Protein AF-A0A8D0TRG0-F1 (afdb_monomer_lite)

Radius of gyration: 28.22 Å; chains: 1; bounding box: 58×78×78 Å

pLDDT: mean 73.39, std 22.53, range [27.06, 98.56]

InterPro domains:
  IPR000159 Ras-associating domain [PS50200] (19-105)
  IPR000159 Ras-associating domain [SM00314] (19-105)
  IPR011993 PH-like domain superfamily [G3DSA:2.30.29.30] (108-185)
  IPR015042 BPS (Between PH and SH2) domain [PF08947] (213-254)
  IPR029071 Ubiquitin-like domain superfamily [SSF54236] (18-111)
  IPR039664 GRB/APBB1IP [PTHR11243] (9-185)

Organism: Sus scrofa (NCBI:txid9823)

Secondary structure (DSSP, 8-state):
-------------------EEEEEEE-TTS-EEEEEEETT-BHHHHHHHHHHHHT----S-EEEEEEEGGGTEEEEPPTTSBHHHHHHT--TTS--EEEEEE-SSTTHHHH-HHHHS-GGGEE-SS--SSPPPHHHHHHHHH-SS---EEEEEEEEEPTT---EEEEEEEEETTEEEE-SSS--THHHHHHHHHHGGGSS--S-------------GGG--EEE-SSSS-EEE--HHHHHHHHHHHHHHT------THHHHH--

Sequence (264 aa):
MSLSARRVTLPAITPIVLQKRVIKVYSEDETSRALEVPSDITARDVCQLLILKNHYIDDHSWTLFEHLPHIGLERTIEDHELVIEVLSNWGMEEENKLYFRKNYAKYEFFKNPMYFFPEHMVSFATETNGEISPTQILQMFLSSSTYPEIHGFLHAKEQGKKSWKKIYFLLRRSGLYFSTKGTSKYGMQLYQNYMHPYQGRSGCSSQSISPMRSISENSLVAMDFSGQKSRVIENPTEALSVAVEEGLAWRVKISFMFFKIFMM

Structure (mmCIF, N/CA/C/O backbone):
data_AF-A0A8D0TRG0-F1
#
_entry.id   AF-A0A8D0TRG0-F1
#
loop_
_atom_site.group_PDB
_atom_site.id
_atom_site.type_symbol
_atom_site.label_atom_id
_atom_site.label_alt_id
_atom_site.label_comp_id
_atom_site.label_asym_id
_atom_site.label_entity_id
_atom_site.label_seq_id
_atom_site.pdbx_PDB_ins_code
_atom_site.Cartn_x
_atom_site.Cartn_y
_atom_site.Cartn_z
_atom_site.occupancy
_atom_site.B_iso_or_equiv
_atom_site.auth_seq_id
_atom_site.auth_comp_id
_atom_site.auth_asym_id
_atom_site.auth_atom_id
_atom_site.pdbx_PDB_model_num
ATOM 1 N N . MET A 1 1 ? 25.532 -66.732 -11.754 1.00 39.56 1 MET A N 1
ATOM 2 C CA . MET A 1 1 ? 24.485 -65.756 -11.380 1.00 39.56 1 MET A CA 1
ATOM 3 C C . MET A 1 1 ? 24.758 -64.478 -12.161 1.00 39.56 1 MET A C 1
ATOM 5 O O . MET A 1 1 ? 25.819 -63.901 -11.979 1.00 39.56 1 MET A O 1
ATOM 9 N N . SER A 1 2 ? 23.894 -64.121 -13.114 1.00 40.22 2 SER A N 1
ATOM 10 C CA . SER A 1 2 ? 24.073 -62.945 -13.979 1.00 40.22 2 SER A CA 1
ATOM 11 C C . SER A 1 2 ? 23.468 -61.717 -13.299 1.00 40.22 2 SER A C 1
ATOM 13 O O . SER A 1 2 ? 22.267 -61.692 -13.035 1.00 40.22 2 SER A O 1
ATOM 15 N N . LEU A 1 3 ? 24.296 -60.722 -12.972 1.00 44.50 3 LEU A N 1
ATOM 16 C CA . LEU A 1 3 ? 23.842 -59.430 -12.460 1.00 44.50 3 LEU A CA 1
ATOM 17 C C . LEU A 1 3 ? 23.492 -58.540 -13.655 1.00 44.50 3 LEU A C 1
ATOM 19 O O . LEU A 1 3 ? 24.357 -57.913 -14.260 1.00 44.50 3 LEU A O 1
ATOM 23 N N . SER A 1 4 ? 22.210 -58.503 -14.015 1.00 50.69 4 SER A N 1
ATOM 24 C CA . SER A 1 4 ? 21.699 -57.529 -14.977 1.00 50.69 4 SER A CA 1
ATOM 25 C C . SER A 1 4 ? 21.595 -56.169 -14.283 1.00 50.69 4 SER A C 1
ATOM 27 O O . SER A 1 4 ? 20.696 -55.935 -13.474 1.00 50.69 4 SER A O 1
ATOM 29 N N . ALA A 1 5 ? 22.544 -55.274 -14.560 1.00 55.06 5 ALA A N 1
ATOM 30 C CA . ALA A 1 5 ? 22.480 -53.893 -14.105 1.00 55.06 5 ALA A CA 1
ATOM 31 C C . ALA A 1 5 ? 21.363 -53.164 -14.869 1.00 55.06 5 ALA A C 1
ATOM 33 O O . ALA A 1 5 ? 21.537 -52.740 -16.013 1.00 55.06 5 ALA A O 1
ATOM 34 N N . ARG A 1 6 ? 20.188 -53.022 -14.246 1.00 54.41 6 ARG A N 1
ATOM 35 C CA . ARG A 1 6 ? 19.136 -52.133 -14.750 1.00 54.41 6 ARG A CA 1
ATOM 36 C C . ARG A 1 6 ? 19.601 -50.689 -14.587 1.00 54.41 6 ARG A C 1
ATOM 38 O O . ARG A 1 6 ? 19.724 -50.189 -13.473 1.00 54.41 6 ARG A O 1
ATOM 45 N N . ARG A 1 7 ? 19.847 -50.016 -15.711 1.00 56.34 7 ARG A N 1
ATOM 46 C CA . ARG A 1 7 ? 20.093 -48.573 -15.764 1.00 56.34 7 ARG A CA 1
ATOM 47 C C . ARG A 1 7 ? 18.808 -47.858 -15.340 1.00 56.34 7 ARG A C 1
ATOM 49 O O . ARG A 1 7 ? 17.849 -47.809 -16.103 1.00 56.34 7 ARG A O 1
ATOM 56 N N . VAL A 1 8 ? 18.776 -47.349 -14.112 1.00 55.09 8 VAL A N 1
ATOM 57 C CA . VAL A 1 8 ? 17.699 -46.475 -13.636 1.00 55.09 8 VAL A CA 1
ATOM 58 C C . VAL A 1 8 ? 17.895 -45.120 -14.311 1.00 55.09 8 VAL A C 1
ATOM 60 O O . VAL A 1 8 ? 18.826 -44.385 -13.989 1.00 55.09 8 VAL A O 1
ATOM 63 N N . THR A 1 9 ? 17.063 -44.801 -15.298 1.00 59.56 9 THR A N 1
ATOM 64 C CA . THR A 1 9 ? 16.951 -43.439 -15.825 1.00 59.56 9 THR A CA 1
ATOM 65 C C . THR A 1 9 ? 16.198 -42.600 -14.802 1.00 59.56 9 THR A C 1
ATOM 67 O O . THR A 1 9 ? 15.006 -42.817 -14.588 1.00 59.56 9 THR A O 1
ATOM 70 N N . LEU A 1 10 ? 16.893 -41.662 -14.154 1.00 53.62 10 LEU A N 1
ATOM 71 C CA . LEU A 1 10 ? 16.235 -40.592 -13.407 1.00 53.62 10 LEU A CA 1
ATOM 72 C C . LEU A 1 10 ? 15.313 -39.826 -14.375 1.00 53.62 10 LEU A C 1
ATOM 74 O O . LEU A 1 10 ? 15.721 -39.598 -15.520 1.00 53.62 10 LEU A O 1
ATOM 78 N N . PRO A 1 11 ? 14.083 -39.455 -13.972 1.00 52.88 11 PRO A N 1
ATOM 79 C CA . PRO A 1 11 ? 13.221 -38.636 -14.813 1.00 52.88 11 PRO A CA 1
ATOM 80 C C . PRO A 1 11 ? 13.952 -37.336 -15.156 1.00 52.88 11 PRO A C 1
ATOM 82 O O . PRO A 1 11 ? 14.619 -36.748 -14.302 1.00 52.88 11 PRO A O 1
ATOM 85 N N . ALA A 1 12 ? 13.860 -36.916 -16.418 1.00 54.81 12 ALA A N 1
ATOM 86 C CA . ALA A 1 12 ? 14.428 -35.655 -16.863 1.00 54.81 12 ALA A CA 1
ATOM 87 C C . ALA A 1 12 ? 13.864 -34.532 -15.985 1.00 54.81 12 ALA A C 1
ATOM 89 O O . ALA A 1 12 ? 12.660 -34.277 -15.996 1.00 54.81 12 ALA A O 1
ATOM 90 N N . ILE A 1 13 ? 14.732 -33.882 -15.210 1.00 55.03 13 ILE A N 1
ATOM 91 C CA . ILE A 1 13 ? 14.406 -32.628 -14.541 1.00 55.03 13 ILE A CA 1
ATOM 92 C C . ILE A 1 13 ? 14.229 -31.623 -15.676 1.00 55.03 13 ILE A C 1
ATOM 94 O O . ILE A 1 13 ? 15.205 -31.098 -16.209 1.00 55.03 13 ILE A O 1
ATOM 98 N N . THR A 1 14 ? 12.991 -31.411 -16.119 1.00 51.09 14 THR A N 1
ATOM 99 C CA . THR A 1 14 ? 12.676 -30.266 -16.968 1.00 51.09 14 THR A CA 1
ATOM 100 C C . THR A 1 14 ? 13.088 -29.030 -16.177 1.00 51.09 14 THR A C 1
ATOM 102 O O . THR A 1 14 ? 12.608 -28.884 -15.046 1.00 51.09 14 THR A O 1
ATOM 105 N N . PRO A 1 15 ? 13.981 -28.165 -16.691 1.00 54.06 15 PRO A N 1
ATOM 106 C CA . PRO A 1 15 ? 14.259 -26.913 -16.012 1.00 54.06 15 PRO A CA 1
ATOM 107 C C . PRO A 1 15 ? 12.916 -26.212 -15.825 1.00 54.06 15 PRO A C 1
ATOM 109 O O . PRO A 1 15 ? 12.123 -26.137 -16.765 1.00 54.06 15 PRO A O 1
ATOM 112 N N . ILE A 1 16 ? 12.631 -25.769 -14.602 1.00 58.78 16 ILE A N 1
ATOM 113 C CA . ILE A 1 16 ? 11.482 -24.910 -14.333 1.00 58.78 16 ILE A CA 1
ATOM 114 C C . ILE A 1 16 ? 11.756 -23.635 -15.131 1.00 58.78 16 ILE A C 1
ATOM 116 O O . ILE A 1 16 ? 12.514 -22.771 -14.699 1.00 58.78 16 ILE A O 1
ATOM 120 N N . VAL A 1 17 ? 11.243 -23.562 -16.359 1.00 58.12 17 VAL A N 1
ATOM 121 C CA . VAL A 1 17 ? 11.326 -22.350 -17.164 1.00 58.12 17 VAL A CA 1
ATOM 122 C C . VAL A 1 17 ? 10.419 -21.355 -16.463 1.00 58.12 17 VAL A C 1
ATOM 124 O O . VAL A 1 17 ? 9.198 -21.486 -16.526 1.00 58.12 17 VAL A O 1
ATOM 127 N N . LEU A 1 18 ? 11.017 -20.398 -15.752 1.00 67.19 18 LEU A N 1
ATOM 128 C CA . LEU A 1 18 ? 10.280 -19.284 -15.170 1.00 67.19 18 LEU A CA 1
ATOM 129 C C . LEU A 1 18 ? 9.513 -18.598 -16.299 1.00 67.19 18 LEU A C 1
ATOM 131 O O . LEU A 1 18 ? 10.105 -18.058 -17.240 1.00 67.19 18 LEU A O 1
ATOM 135 N N . GLN A 1 19 ? 8.186 -18.684 -16.237 1.00 82.50 19 GLN A N 1
ATOM 136 C CA . GLN A 1 19 ? 7.320 -18.093 -17.240 1.00 82.50 19 GLN A CA 1
ATOM 137 C C . GLN A 1 19 ? 7.490 -16.578 -17.171 1.00 82.50 19 GLN A C 1
ATOM 139 O O . GLN A 1 19 ? 7.210 -15.954 -16.147 1.00 82.50 19 GLN A O 1
ATOM 144 N N . LYS A 1 20 ? 7.951 -15.982 -18.267 1.00 90.31 20 LYS A N 1
ATOM 145 C CA . LYS A 1 20 ? 8.102 -14.535 -18.356 1.00 90.31 20 LYS A CA 1
ATOM 146 C C . LYS A 1 20 ? 6.789 -13.875 -18.752 1.00 90.31 20 LYS A C 1
ATOM 148 O O . LYS A 1 20 ? 6.013 -14.427 -19.533 1.00 90.31 20 LYS A O 1
ATOM 153 N N . ARG A 1 21 ? 6.548 -12.683 -18.218 1.00 93.06 21 ARG A N 1
ATOM 154 C CA . ARG A 1 21 ? 5.383 -11.843 -18.499 1.00 93.06 21 ARG A CA 1
ATOM 155 C C . ARG A 1 21 ? 5.838 -10.431 -18.825 1.00 93.06 21 ARG A C 1
ATOM 157 O O . ARG A 1 21 ? 6.871 -9.983 -18.342 1.00 93.06 21 ARG A O 1
ATOM 164 N N . VAL A 1 22 ? 5.057 -9.732 -19.642 1.00 95.88 22 VAL A N 1
ATOM 165 C CA . VAL A 1 22 ? 5.283 -8.313 -19.920 1.00 95.88 22 VAL A CA 1
ATOM 166 C C . VAL A 1 22 ? 4.350 -7.502 -19.035 1.00 95.88 22 VAL A C 1
ATOM 168 O O . VAL A 1 22 ? 3.135 -7.671 -19.104 1.00 95.88 22 VAL A O 1
ATOM 171 N N . ILE A 1 23 ? 4.919 -6.629 -18.209 1.00 96.94 23 ILE A N 1
ATOM 172 C CA . ILE A 1 23 ? 4.180 -5.665 -17.391 1.00 96.94 23 ILE A CA 1
ATOM 173 C C . ILE A 1 23 ? 4.398 -4.254 -17.932 1.00 96.94 23 ILE A C 1
ATOM 175 O O . ILE A 1 23 ? 5.444 -3.957 -18.513 1.00 96.94 23 ILE A O 1
ATOM 179 N N . LYS A 1 24 ? 3.417 -3.374 -17.734 1.00 97.75 24 LYS A N 1
ATOM 180 C CA . LYS A 1 24 ? 3.498 -1.961 -18.107 1.00 97.75 24 LYS A CA 1
ATOM 181 C C . LYS A 1 24 ? 3.488 -1.112 -16.843 1.00 97.75 24 LYS A C 1
ATOM 183 O O . LYS A 1 24 ? 2.538 -1.188 -16.071 1.00 97.75 24 LYS A O 1
ATOM 188 N N . VAL A 1 25 ? 4.539 -0.320 -16.649 1.00 98.50 25 VAL A N 1
ATOM 189 C CA . VAL A 1 25 ? 4.701 0.548 -15.477 1.00 98.50 25 VAL A CA 1
ATOM 190 C C . VAL A 1 25 ? 4.701 2.002 -15.928 1.00 98.50 25 VAL A C 1
ATOM 192 O O . VAL A 1 25 ? 5.423 2.360 -16.860 1.00 98.50 25 VAL A O 1
ATOM 195 N N . TYR A 1 26 ? 3.864 2.808 -15.290 1.00 98.31 26 TYR A N 1
ATOM 196 C CA . TYR A 1 26 ? 3.645 4.218 -15.572 1.00 98.31 26 TYR A CA 1
ATOM 197 C C . TYR A 1 26 ? 4.476 5.100 -14.637 1.00 98.31 26 TYR A C 1
ATOM 199 O O . TYR A 1 26 ? 4.712 4.756 -13.479 1.00 98.31 26 TYR A O 1
ATOM 207 N N . SER A 1 27 ? 4.909 6.242 -15.151 1.00 96.06 27 SER A N 1
ATOM 208 C CA . SER A 1 27 ? 5.545 7.325 -14.400 1.00 96.06 27 SER A CA 1
ATOM 209 C C . SER A 1 27 ? 4.508 8.401 -14.048 1.00 96.06 27 SER A C 1
ATOM 211 O O . SER A 1 27 ? 3.373 8.360 -14.522 1.00 96.06 27 SER A O 1
ATOM 213 N N . GLU A 1 28 ? 4.886 9.387 -13.232 1.00 91.88 28 GLU A N 1
ATOM 214 C CA . GLU A 1 28 ? 3.997 10.500 -12.840 1.00 91.88 28 GLU A CA 1
ATOM 215 C C . GLU A 1 28 ? 3.574 11.404 -14.011 1.00 91.88 28 GLU A C 1
ATOM 217 O O . GLU A 1 28 ? 2.542 12.063 -13.942 1.00 91.88 28 GLU A O 1
ATOM 222 N N . ASP A 1 29 ? 4.346 11.424 -15.096 1.00 94.06 29 ASP A N 1
ATOM 223 C CA . ASP A 1 29 ? 4.063 12.179 -16.322 1.00 94.06 29 ASP A CA 1
ATOM 224 C C . ASP A 1 29 ? 3.187 11.403 -17.328 1.00 94.06 29 ASP A C 1
ATOM 226 O O . ASP A 1 29 ? 3.118 11.764 -18.503 1.00 94.06 29 ASP A O 1
ATOM 230 N N . GLU A 1 30 ? 2.545 10.315 -16.887 1.00 94.69 30 GLU A N 1
ATOM 231 C CA . GLU A 1 30 ? 1.748 9.378 -17.696 1.00 94.69 30 GLU A CA 1
ATOM 232 C C . GLU A 1 30 ? 2.525 8.650 -18.807 1.00 94.69 30 GLU A C 1
ATOM 234 O O . GLU A 1 30 ? 1.950 7.854 -19.563 1.00 94.69 30 GLU A O 1
ATOM 239 N N . THR A 1 31 ? 3.846 8.832 -18.891 1.00 96.62 31 THR A N 1
ATOM 240 C CA . THR A 1 31 ? 4.681 7.974 -19.730 1.00 96.62 31 THR A CA 1
ATOM 241 C C . THR A 1 31 ? 4.743 6.571 -19.137 1.00 96.62 31 THR A C 1
ATOM 243 O O . THR A 1 31 ? 4.462 6.348 -17.960 1.00 96.62 31 THR A O 1
ATOM 246 N N . SER A 1 32 ? 5.077 5.578 -19.960 1.00 97.06 32 SER A N 1
ATOM 247 C CA . SER A 1 32 ? 5.128 4.193 -19.495 1.00 97.06 32 SER A CA 1
ATOM 248 C C . SER A 1 32 ? 6.262 3.407 -20.128 1.00 97.06 32 SER A C 1
ATOM 250 O O . SER A 1 32 ? 6.709 3.696 -21.240 1.00 97.06 32 SER A O 1
ATOM 252 N N . ARG A 1 33 ? 6.713 2.378 -19.412 1.00 96.12 33 ARG A N 1
ATOM 253 C CA . ARG A 1 33 ? 7.710 1.414 -19.875 1.00 96.12 33 ARG A CA 1
ATOM 254 C C . ARG A 1 33 ? 7.147 0.003 -19.773 1.00 96.12 33 ARG A C 1
ATOM 256 O O . ARG A 1 33 ? 6.570 -0.372 -18.755 1.00 96.12 33 ARG A O 1
ATOM 263 N N . ALA A 1 34 ? 7.347 -0.780 -20.828 1.00 97.75 34 ALA A N 1
ATOM 264 C CA . ALA A 1 34 ? 7.100 -2.215 -20.806 1.00 97.75 34 ALA A CA 1
ATOM 265 C C . ALA A 1 34 ? 8.346 -2.944 -20.279 1.00 97.75 34 ALA A C 1
ATOM 267 O O . ALA A 1 34 ? 9.467 -2.663 -20.714 1.00 97.75 34 ALA A O 1
ATOM 268 N N . LEU A 1 35 ? 8.154 -3.871 -19.345 1.00 97.31 35 LEU A N 1
ATOM 269 C CA . LEU A 1 35 ? 9.208 -4.685 -18.747 1.00 97.31 35 LEU A CA 1
ATOM 270 C C . LEU A 1 35 ? 8.857 -6.162 -18.913 1.00 97.31 35 LEU A C 1
ATOM 272 O O . LEU A 1 35 ? 7.764 -6.579 -18.543 1.00 97.31 35 LEU A O 1
ATOM 276 N N . GLU A 1 36 ? 9.789 -6.950 -19.439 1.00 96.81 36 GLU A N 1
ATOM 277 C CA . GLU A 1 36 ? 9.706 -8.410 -19.412 1.00 96.81 36 GLU A CA 1
ATOM 278 C C . GLU A 1 36 ? 10.286 -8.904 -18.084 1.00 96.81 36 GLU A C 1
ATOM 280 O O . GLU A 1 36 ? 11.451 -8.646 -17.777 1.00 96.81 36 GLU A O 1
ATOM 285 N N . VAL A 1 37 ? 9.465 -9.582 -17.287 1.00 95.94 37 VAL A N 1
ATOM 286 C CA . VAL A 1 37 ? 9.780 -9.984 -15.913 1.00 95.94 37 VAL A CA 1
ATOM 287 C C . VAL A 1 37 ? 9.415 -11.453 -15.680 1.00 95.94 37 VAL A C 1
ATOM 289 O O . VAL A 1 37 ? 8.474 -11.948 -16.308 1.00 95.94 37 VAL A O 1
ATOM 292 N N . PRO A 1 38 ? 10.140 -12.188 -14.821 1.00 96.00 38 PRO A N 1
ATOM 293 C CA . PRO A 1 38 ? 9.752 -13.543 -14.442 1.00 96.00 38 PRO A CA 1
ATOM 294 C C . PRO A 1 38 ? 8.495 -13.541 -13.552 1.00 96.00 38 PRO A C 1
ATOM 296 O O . PRO A 1 38 ? 8.099 -12.511 -13.002 1.00 96.00 38 PRO A O 1
ATOM 299 N N . SER A 1 39 ? 7.843 -14.699 -13.428 1.00 93.56 39 SER A N 1
ATOM 300 C CA . SER A 1 39 ? 6.584 -14.850 -12.685 1.00 93.56 39 SER A CA 1
ATOM 301 C C . SER A 1 39 ? 6.699 -14.612 -11.176 1.00 93.56 39 SER A C 1
ATOM 303 O O . SER A 1 39 ? 5.708 -14.267 -10.543 1.00 93.56 39 SER A O 1
ATOM 305 N N . ASP A 1 40 ? 7.887 -14.805 -10.614 1.00 94.25 40 ASP A N 1
ATOM 306 C CA . ASP A 1 40 ? 8.228 -14.689 -9.194 1.00 94.25 40 ASP A CA 1
ATOM 307 C C . ASP A 1 40 ? 8.882 -13.341 -8.841 1.00 94.25 40 ASP A C 1
ATOM 309 O O . ASP A 1 40 ? 9.475 -13.201 -7.774 1.00 94.25 40 ASP A O 1
ATOM 313 N N . ILE A 1 41 ? 8.773 -12.337 -9.719 1.00 97.62 41 ILE A N 1
ATOM 314 C CA . ILE A 1 41 ? 9.365 -11.023 -9.467 1.00 97.62 41 ILE A CA 1
ATOM 315 C C . ILE A 1 41 ? 8.661 -10.295 -8.310 1.00 97.62 41 ILE A C 1
ATOM 317 O O . ILE A 1 41 ? 7.429 -10.164 -8.285 1.00 97.62 41 ILE A O 1
ATOM 321 N N . THR A 1 42 ? 9.451 -9.766 -7.376 1.00 98.56 42 THR A N 1
ATOM 322 C CA . THR A 1 42 ? 8.940 -8.937 -6.280 1.00 98.56 42 THR A CA 1
ATOM 323 C C . THR A 1 42 ? 8.813 -7.472 -6.697 1.00 98.56 42 THR A C 1
ATOM 325 O O . THR A 1 42 ? 9.448 -7.011 -7.653 1.00 98.56 42 THR A O 1
ATOM 328 N N . ALA A 1 43 ? 8.014 -6.697 -5.964 1.00 98.50 43 ALA A N 1
ATOM 329 C CA . ALA A 1 43 ? 7.939 -5.252 -6.170 1.00 98.50 43 ALA A CA 1
ATOM 330 C C . ALA A 1 43 ? 9.304 -4.568 -5.976 1.00 98.50 43 ALA A C 1
ATOM 332 O O . ALA A 1 43 ? 9.640 -3.652 -6.731 1.00 98.50 43 ALA A O 1
ATOM 333 N N . ARG A 1 44 ? 10.123 -5.052 -5.028 1.00 98.44 44 ARG A N 1
ATOM 334 C CA . ARG A 1 44 ? 11.496 -4.569 -4.822 1.00 98.44 44 ARG A CA 1
ATOM 335 C C . ARG A 1 44 ? 12.360 -4.755 -6.067 1.00 98.44 44 ARG A C 1
ATOM 337 O O . ARG A 1 44 ? 13.027 -3.804 -6.473 1.00 98.44 44 ARG A O 1
ATOM 344 N N . ASP A 1 45 ? 12.322 -5.934 -6.684 1.00 98.31 45 ASP A N 1
ATOM 345 C CA . ASP A 1 45 ? 13.116 -6.227 -7.885 1.00 98.31 45 ASP A CA 1
ATOM 346 C C . ASP A 1 45 ? 12.710 -5.318 -9.054 1.00 98.31 45 ASP A C 1
ATOM 348 O O . ASP A 1 45 ? 13.564 -4.791 -9.771 1.00 98.31 45 ASP A O 1
ATOM 352 N N . VAL A 1 46 ? 11.403 -5.077 -9.227 1.00 98.38 46 VAL A N 1
ATOM 353 C CA . VAL A 1 46 ? 10.891 -4.143 -10.244 1.00 98.38 46 VAL A CA 1
ATOM 354 C C . VAL A 1 46 ? 11.367 -2.716 -9.973 1.00 98.38 46 VAL A C 1
ATOM 356 O O . VAL A 1 46 ? 11.834 -2.052 -10.903 1.00 98.38 46 VAL A O 1
ATOM 359 N N . CYS A 1 47 ? 11.295 -2.243 -8.724 1.00 98.38 47 CYS A N 1
ATOM 360 C CA . CYS A 1 47 ? 11.812 -0.928 -8.347 1.00 98.38 47 CYS A CA 1
ATOM 361 C C . CYS A 1 47 ? 13.309 -0.808 -8.661 1.00 98.38 47 CYS A C 1
ATOM 363 O O . CYS A 1 47 ? 13.708 0.134 -9.341 1.00 98.38 47 CYS A O 1
ATOM 365 N N . GLN A 1 48 ? 14.132 -1.776 -8.247 1.00 98.31 48 GLN A N 1
ATOM 366 C CA . GLN A 1 48 ? 15.574 -1.780 -8.524 1.00 98.31 48 GLN A CA 1
ATOM 367 C C . GLN A 1 48 ? 15.871 -1.771 -10.028 1.00 98.31 48 GLN A C 1
ATOM 369 O O . GLN A 1 48 ? 16.708 -0.996 -10.496 1.00 98.31 48 GLN A O 1
ATOM 374 N N . LEU A 1 49 ? 15.140 -2.570 -10.809 1.00 97.69 49 LEU A N 1
ATOM 375 C CA . LEU A 1 49 ? 15.268 -2.594 -12.264 1.00 97.69 49 LEU A CA 1
ATOM 376 C C . LEU A 1 49 ? 14.961 -1.225 -12.888 1.00 97.69 49 LEU A C 1
ATOM 378 O O . LEU A 1 49 ? 15.669 -0.788 -13.798 1.00 97.69 49 LEU A O 1
ATOM 3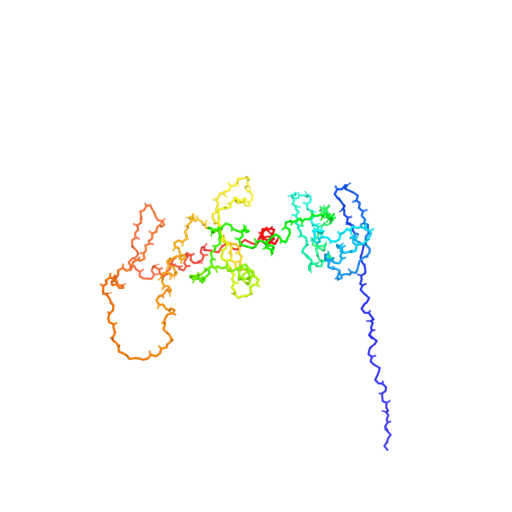82 N N . LEU A 1 50 ? 13.916 -0.544 -12.415 1.00 97.75 50 LEU A N 1
ATOM 383 C CA . LEU A 1 50 ? 13.530 0.781 -12.899 1.00 97.75 50 LEU A CA 1
ATOM 384 C C . LEU A 1 50 ? 14.509 1.871 -12.456 1.00 97.75 50 LEU A C 1
ATOM 386 O O . LEU A 1 50 ? 14.831 2.733 -13.273 1.00 97.75 50 LEU A O 1
ATOM 390 N N . ILE A 1 51 ? 15.028 1.821 -11.228 1.00 97.88 51 ILE A N 1
ATOM 391 C CA . ILE A 1 51 ? 16.086 2.727 -10.753 1.00 97.88 51 ILE A CA 1
ATOM 392 C C . ILE A 1 51 ? 17.308 2.616 -11.671 1.00 97.88 51 ILE A C 1
ATOM 394 O O . ILE A 1 51 ? 17.775 3.626 -12.199 1.00 97.88 51 ILE A O 1
ATOM 398 N N . LEU A 1 52 ? 17.765 1.387 -11.943 1.00 97.31 52 LEU A N 1
ATOM 399 C CA . LEU A 1 52 ? 18.906 1.120 -12.822 1.00 97.31 52 LEU A CA 1
ATOM 400 C C . LEU A 1 52 ? 18.654 1.593 -14.261 1.00 97.31 52 LEU A C 1
ATOM 402 O O . LEU A 1 52 ? 19.494 2.280 -14.838 1.00 97.31 52 LEU A O 1
ATOM 406 N N . LYS A 1 53 ? 17.491 1.265 -14.843 1.00 96.00 53 LYS A N 1
ATOM 407 C CA . LYS A 1 53 ? 17.135 1.643 -16.225 1.00 96.00 53 LYS A CA 1
ATOM 408 C C . LYS A 1 53 ? 16.956 3.149 -16.426 1.00 96.00 53 LYS A C 1
ATOM 410 O O . LYS A 1 53 ? 17.139 3.617 -17.546 1.00 96.00 53 LYS A O 1
ATOM 415 N N . ASN A 1 54 ? 16.550 3.885 -15.392 1.00 95.06 54 ASN A N 1
ATOM 416 C CA . ASN A 1 54 ? 16.355 5.335 -15.460 1.00 95.06 54 ASN A CA 1
ATOM 417 C C . ASN A 1 54 ? 17.554 6.134 -14.923 1.00 95.06 54 ASN A C 1
ATOM 419 O O . ASN A 1 54 ? 17.499 7.361 -14.931 1.00 95.06 54 ASN A O 1
ATOM 423 N N . HIS A 1 55 ? 18.626 5.468 -14.477 1.00 96.62 55 HIS A N 1
ATOM 424 C CA . HIS A 1 55 ? 19.790 6.105 -13.850 1.00 96.62 55 HIS A CA 1
ATOM 425 C C . HIS A 1 55 ? 19.424 6.973 -12.633 1.00 96.62 55 HIS A C 1
ATOM 427 O O . HIS A 1 55 ? 19.997 8.041 -12.415 1.00 96.62 55 HIS A O 1
ATOM 433 N N . TYR A 1 56 ? 18.452 6.522 -11.839 1.00 96.75 56 TYR A N 1
ATOM 434 C CA . TYR A 1 56 ? 18.078 7.192 -10.599 1.00 96.75 56 TYR A CA 1
ATOM 435 C C . TYR A 1 56 ? 19.012 6.816 -9.449 1.00 96.75 56 TYR A C 1
ATOM 437 O O . TYR A 1 56 ? 19.636 5.757 -9.441 1.00 96.75 56 TYR A O 1
ATOM 445 N N . ILE A 1 57 ? 19.078 7.699 -8.454 1.00 96.94 57 ILE A N 1
ATOM 446 C CA . ILE A 1 57 ? 19.717 7.409 -7.170 1.00 96.94 57 ILE A CA 1
ATOM 447 C C . ILE A 1 57 ? 18.751 6.551 -6.352 1.00 96.94 57 ILE A C 1
ATOM 449 O O . ILE A 1 57 ? 17.575 6.906 -6.211 1.00 96.94 57 ILE A O 1
ATOM 453 N N . ASP A 1 58 ? 19.251 5.437 -5.819 1.00 95.75 58 ASP A N 1
ATOM 454 C CA . ASP A 1 58 ? 18.512 4.609 -4.870 1.00 95.75 58 ASP A CA 1
ATOM 455 C C . ASP A 1 58 ? 18.528 5.275 -3.488 1.00 95.75 58 ASP A C 1
ATOM 457 O O . ASP A 1 58 ? 19.527 5.242 -2.772 1.00 95.75 58 ASP A O 1
ATOM 461 N N . ASP A 1 59 ? 17.422 5.934 -3.147 1.00 94.75 59 ASP A N 1
ATOM 462 C CA . ASP A 1 59 ? 17.175 6.559 -1.844 1.00 94.75 59 ASP A CA 1
ATOM 463 C C . ASP A 1 59 ? 16.125 5.792 -1.016 1.00 94.75 59 ASP A C 1
ATOM 465 O O . ASP A 1 59 ? 15.597 6.320 -0.035 1.00 94.75 59 ASP A O 1
ATOM 469 N N . HIS A 1 60 ? 15.791 4.563 -1.434 1.00 93.62 60 HIS A N 1
ATOM 470 C CA . HIS A 1 60 ? 14.774 3.691 -0.835 1.00 93.62 60 HIS A CA 1
ATOM 471 C C . HIS A 1 60 ? 13.345 4.268 -0.769 1.00 93.62 60 HIS A C 1
ATOM 473 O O . HIS A 1 60 ? 12.469 3.656 -0.157 1.00 93.62 60 HIS A O 1
ATOM 479 N N . SER A 1 61 ? 13.076 5.417 -1.402 1.00 95.94 61 SER A N 1
ATOM 480 C CA . SER A 1 61 ? 11.724 5.990 -1.503 1.00 95.94 61 SER A CA 1
ATOM 481 C C . SER A 1 61 ? 10.974 5.518 -2.752 1.00 95.94 61 SER A C 1
ATOM 483 O O . SER A 1 61 ? 9.747 5.601 -2.818 1.00 95.94 61 SER A O 1
ATOM 485 N N . TRP A 1 62 ? 11.687 4.999 -3.750 1.00 98.06 62 TRP A N 1
ATOM 486 C CA . TRP A 1 62 ? 11.109 4.490 -4.990 1.00 98.06 62 TRP A CA 1
ATOM 487 C C . TRP A 1 62 ? 10.172 3.308 -4.744 1.00 98.06 62 TRP A C 1
ATOM 489 O O . TRP A 1 62 ? 10.565 2.275 -4.204 1.00 98.06 62 TRP A O 1
ATOM 499 N N . THR A 1 63 ? 8.919 3.470 -5.155 1.00 98.19 63 THR A N 1
ATOM 500 C CA . THR A 1 63 ? 7.824 2.582 -4.775 1.00 98.19 63 THR A CA 1
ATOM 501 C C . THR A 1 63 ? 6.933 2.278 -5.972 1.00 98.19 63 THR A C 1
ATOM 503 O O . THR A 1 63 ? 6.664 3.150 -6.804 1.00 98.19 63 THR A O 1
ATOM 506 N N . LEU A 1 64 ? 6.465 1.031 -6.038 1.00 98.50 64 LEU A N 1
ATOM 507 C CA . LEU A 1 64 ? 5.445 0.596 -6.979 1.00 98.50 64 LEU A CA 1
ATOM 508 C C . LEU A 1 64 ? 4.058 0.765 -6.342 1.00 98.50 64 LEU A C 1
ATOM 510 O O . LEU A 1 64 ? 3.844 0.380 -5.193 1.00 98.50 64 LEU A O 1
ATOM 514 N N . PHE A 1 65 ? 3.122 1.337 -7.087 1.00 98.25 65 PHE A N 1
ATOM 515 C CA . PHE A 1 65 ? 1.750 1.578 -6.658 1.00 98.25 65 PHE A CA 1
ATOM 516 C C . PHE A 1 65 ? 0.774 0.807 -7.538 1.00 98.25 65 PHE A C 1
ATOM 518 O O . PHE A 1 65 ? 0.907 0.804 -8.761 1.00 98.25 65 PHE A O 1
ATOM 525 N N . GLU A 1 66 ? -0.232 0.209 -6.911 1.00 97.44 66 GLU A N 1
ATOM 526 C CA . GLU A 1 66 ? -1.440 -0.267 -7.576 1.00 97.44 66 GLU A CA 1
ATOM 527 C C . GLU A 1 66 ? -2.455 0.877 -7.589 1.00 97.44 66 GLU A C 1
ATOM 529 O O . GLU A 1 66 ? -2.866 1.352 -6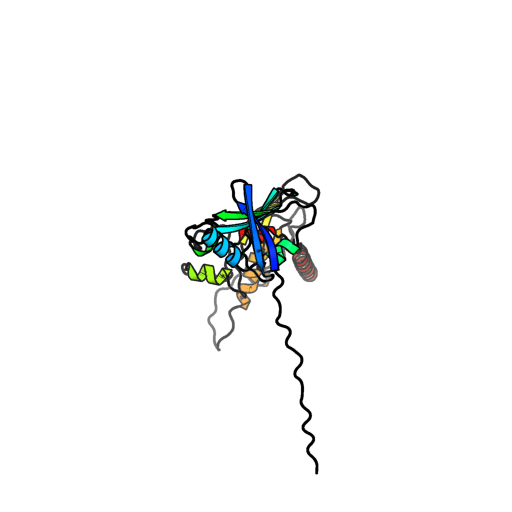.529 1.00 97.44 66 GLU A O 1
ATOM 534 N N . HIS A 1 67 ? -2.844 1.324 -8.780 1.00 96.12 67 HIS A N 1
ATOM 535 C CA . HIS A 1 67 ? -3.817 2.390 -8.979 1.00 96.12 67 HIS A CA 1
ATOM 536 C C . HIS A 1 67 ? -5.113 1.823 -9.570 1.00 96.12 67 HIS A C 1
ATOM 538 O O . HIS A 1 67 ? -5.086 1.176 -10.619 1.00 96.12 67 HIS A O 1
ATOM 544 N N . LEU A 1 68 ? -6.230 2.086 -8.886 1.00 94.06 68 LEU A N 1
ATOM 545 C CA . LEU A 1 68 ? -7.566 1.548 -9.147 1.00 94.06 68 LEU A CA 1
ATOM 546 C C . LEU A 1 68 ? -8.512 2.704 -9.534 1.00 94.06 68 LEU A C 1
ATOM 548 O O . LEU A 1 68 ? -9.216 3.251 -8.670 1.00 94.06 68 LEU A O 1
ATOM 552 N N . PRO A 1 69 ? -8.530 3.121 -10.814 1.00 91.69 69 PRO A N 1
ATOM 553 C CA . PRO A 1 69 ? -9.174 4.365 -11.235 1.00 91.69 69 PRO A CA 1
ATOM 554 C C . PRO A 1 69 ? -10.692 4.361 -11.015 1.00 91.69 69 PRO A C 1
ATOM 556 O O . PRO A 1 69 ? -11.243 5.370 -10.577 1.00 91.69 69 PRO A O 1
ATOM 559 N N . HIS A 1 70 ? -11.370 3.226 -11.223 1.00 89.88 70 HIS A N 1
ATOM 560 C CA . HIS A 1 70 ? -12.834 3.127 -11.085 1.00 89.88 70 HIS A CA 1
ATOM 561 C C . HIS A 1 70 ? -13.354 3.458 -9.686 1.00 89.88 70 HIS A C 1
ATOM 563 O O . HIS A 1 70 ? -14.455 3.987 -9.540 1.00 89.88 70 HIS A O 1
ATOM 569 N N . ILE A 1 71 ? -12.570 3.151 -8.652 1.00 88.44 71 ILE A N 1
ATOM 570 C CA . ILE A 1 71 ? -12.921 3.443 -7.256 1.00 88.44 71 ILE A CA 1
ATOM 571 C C . ILE A 1 71 ? -12.167 4.657 -6.700 1.00 88.44 71 ILE A C 1
ATOM 573 O O . ILE A 1 71 ? -12.408 5.042 -5.557 1.00 88.44 71 ILE A O 1
ATOM 577 N N . GLY A 1 72 ? -11.283 5.268 -7.499 1.00 89.88 72 GLY A N 1
ATOM 578 C CA . GLY A 1 72 ? -10.477 6.424 -7.110 1.00 89.88 72 GLY A CA 1
ATOM 579 C C . GLY A 1 72 ? -9.520 6.134 -5.955 1.00 89.88 72 GLY A C 1
ATOM 580 O O . GLY A 1 72 ? -9.303 7.009 -5.118 1.00 89.88 72 GLY A O 1
ATOM 581 N N . LEU A 1 73 ? -8.999 4.906 -5.869 1.00 91.94 73 LEU A N 1
ATOM 582 C CA . LEU A 1 73 ? -8.063 4.490 -4.824 1.00 91.94 73 LEU A CA 1
ATOM 583 C C . LEU A 1 73 ? -6.734 4.050 -5.419 1.00 91.94 73 LEU A C 1
ATOM 585 O O . LEU A 1 73 ? -6.642 3.608 -6.559 1.00 91.94 73 LEU A O 1
ATOM 589 N N . GLU A 1 74 ? -5.709 4.110 -4.589 1.00 94.69 74 GLU A N 1
ATOM 590 C CA . GLU A 1 74 ? -4.405 3.540 -4.868 1.00 94.69 74 GLU A CA 1
ATOM 591 C C . GLU A 1 74 ? -3.780 3.042 -3.569 1.00 94.69 74 GLU A C 1
ATOM 593 O O . GLU A 1 74 ? -4.151 3.479 -2.474 1.00 94.69 74 GLU A O 1
ATOM 598 N N . ARG A 1 75 ? -2.830 2.119 -3.686 1.00 95.19 75 ARG A N 1
ATOM 599 C CA . ARG A 1 75 ? -2.034 1.656 -2.551 1.00 95.19 75 ARG A CA 1
ATOM 600 C C . ARG A 1 75 ? -0.597 1.376 -2.958 1.00 95.19 75 ARG A C 1
ATOM 602 O O . ARG A 1 75 ? -0.316 1.035 -4.108 1.00 95.19 75 ARG A O 1
ATOM 609 N N . THR A 1 76 ? 0.296 1.466 -1.983 1.00 97.25 76 THR A N 1
ATOM 610 C CA . THR A 1 76 ? 1.652 0.928 -2.089 1.00 97.25 76 THR A CA 1
ATOM 611 C C . THR A 1 76 ? 1.590 -0.591 -2.288 1.00 97.25 76 THR A C 1
ATOM 613 O O . THR A 1 76 ? 0.790 -1.282 -1.649 1.00 97.25 76 THR A O 1
ATOM 616 N N . ILE A 1 77 ? 2.430 -1.104 -3.186 1.00 97.88 77 ILE A N 1
ATOM 617 C CA . ILE A 1 77 ? 2.768 -2.525 -3.257 1.00 97.88 77 ILE A CA 1
ATOM 618 C C . ILE A 1 77 ? 4.017 -2.723 -2.399 1.00 97.88 77 ILE A C 1
ATOM 620 O O . ILE A 1 77 ? 5.045 -2.065 -2.606 1.00 97.88 77 ILE A O 1
ATOM 624 N N . GLU A 1 78 ? 3.915 -3.597 -1.402 1.00 96.62 78 GLU A N 1
ATOM 625 C CA . GLU A 1 78 ? 5.015 -3.833 -0.473 1.00 96.62 78 GLU A CA 1
ATOM 626 C C . GLU A 1 78 ? 6.164 -4.571 -1.154 1.00 96.62 78 GLU A C 1
ATOM 628 O O . GLU A 1 78 ? 5.956 -5.379 -2.055 1.00 96.62 78 GLU A O 1
ATOM 633 N N . ASP A 1 79 ? 7.393 -4.331 -0.691 1.00 98.06 79 ASP A N 1
ATOM 634 C CA . ASP A 1 79 ? 8.624 -4.820 -1.335 1.00 98.06 79 ASP A CA 1
ATOM 635 C C . ASP A 1 79 ? 8.630 -6.327 -1.617 1.00 98.06 79 ASP A C 1
ATOM 637 O O . ASP A 1 79 ? 9.226 -6.764 -2.596 1.00 98.06 79 ASP A O 1
ATOM 641 N N . HIS A 1 80 ? 7.994 -7.101 -0.737 1.00 97.06 80 HIS A N 1
ATOM 642 C CA . HIS A 1 80 ? 7.943 -8.559 -0.776 1.00 97.06 80 HIS A CA 1
ATOM 643 C C . HIS A 1 80 ? 6.769 -9.111 -1.597 1.00 97.06 80 HIS A C 1
ATOM 645 O O . HIS A 1 80 ? 6.722 -10.317 -1.831 1.00 97.06 80 HIS A O 1
ATOM 651 N N . GLU A 1 81 ? 5.802 -8.276 -1.989 1.00 97.94 81 GLU A N 1
ATOM 652 C CA . GLU A 1 81 ? 4.647 -8.725 -2.766 1.00 97.94 81 GLU A CA 1
ATOM 653 C C . GLU A 1 81 ? 5.090 -9.097 -4.187 1.00 97.94 81 GLU A C 1
ATOM 655 O O . GLU A 1 81 ? 5.864 -8.382 -4.835 1.00 97.94 81 GLU A O 1
ATOM 660 N N . LEU A 1 82 ? 4.584 -10.230 -4.678 1.00 97.69 82 LEU A N 1
ATOM 661 C CA . LEU A 1 82 ? 4.814 -10.680 -6.044 1.00 97.69 82 LEU A CA 1
ATOM 662 C C . LEU A 1 82 ? 3.949 -9.856 -6.995 1.00 97.69 82 LEU A C 1
ATOM 664 O O . LEU A 1 82 ? 2.719 -9.888 -6.931 1.00 97.69 82 LEU A O 1
ATOM 668 N N . VAL A 1 83 ? 4.585 -9.131 -7.917 1.00 97.75 83 VAL A N 1
ATOM 669 C CA . VAL A 1 83 ? 3.872 -8.202 -8.813 1.00 97.75 83 VAL A CA 1
ATOM 670 C C . VAL A 1 83 ? 2.866 -8.952 -9.683 1.00 97.75 83 VAL A C 1
ATOM 672 O O . VAL A 1 83 ? 1.763 -8.469 -9.918 1.00 97.75 83 VAL A O 1
ATOM 675 N N . ILE A 1 84 ? 3.211 -10.163 -10.122 1.00 95.75 84 ILE A N 1
ATOM 676 C CA . ILE A 1 84 ? 2.321 -10.983 -10.947 1.00 95.75 84 ILE A CA 1
ATOM 677 C C . ILE A 1 84 ? 1.088 -11.458 -10.169 1.00 95.75 84 ILE A C 1
ATOM 679 O O . ILE A 1 84 ? 0.011 -11.532 -10.758 1.00 95.75 84 ILE A O 1
ATOM 683 N N . GLU A 1 85 ? 1.205 -11.725 -8.865 1.00 95.12 85 GLU A N 1
ATOM 684 C CA . GLU A 1 85 ? 0.049 -12.067 -8.027 1.00 95.12 85 GLU A CA 1
ATOM 685 C C . GLU A 1 85 ? -0.871 -10.860 -7.833 1.00 95.12 85 GLU A C 1
ATOM 687 O O . GLU A 1 85 ? -2.085 -10.998 -7.975 1.00 95.12 85 GLU A O 1
ATOM 692 N N . VAL A 1 86 ? -0.311 -9.666 -7.606 1.00 95.12 86 VAL A N 1
ATOM 693 C CA . VAL A 1 86 ? -1.094 -8.419 -7.531 1.00 95.12 86 VAL A CA 1
ATOM 694 C C . VAL A 1 86 ? -1.893 -8.211 -8.817 1.00 95.12 86 VAL A C 1
ATOM 696 O O . VAL A 1 86 ? -3.112 -8.069 -8.767 1.00 95.12 86 VAL A O 1
ATOM 699 N N . LEU A 1 87 ? -1.224 -8.292 -9.971 1.00 94.69 87 LEU A N 1
ATOM 700 C CA . LEU A 1 87 ? -1.858 -8.136 -11.283 1.00 94.69 87 LEU A CA 1
ATOM 701 C C . LEU A 1 87 ? -2.906 -9.217 -11.585 1.00 94.69 87 LEU A C 1
ATOM 703 O O . LEU A 1 87 ? -3.845 -8.960 -12.331 1.00 94.69 87 LEU A O 1
ATOM 707 N N . SER A 1 88 ? -2.767 -10.424 -11.027 1.00 92.75 88 SER A N 1
ATOM 708 C CA . SER A 1 88 ? -3.730 -11.511 -11.250 1.00 92.75 88 SER A CA 1
ATOM 709 C C . SER A 1 88 ? -5.107 -11.253 -10.631 1.00 92.75 88 SER A C 1
ATOM 711 O O . SER A 1 88 ? -6.081 -11.877 -11.048 1.00 92.75 88 SER A O 1
ATOM 713 N N . ASN A 1 89 ? -5.196 -10.316 -9.681 1.00 91.38 89 ASN A N 1
ATOM 714 C CA . ASN A 1 89 ? -6.455 -9.915 -9.056 1.00 91.38 89 ASN A CA 1
ATOM 715 C C . ASN A 1 89 ? -7.241 -8.888 -9.884 1.00 91.38 89 ASN A C 1
ATOM 717 O O . ASN A 1 89 ? -8.382 -8.592 -9.537 1.00 91.38 89 ASN A O 1
ATOM 721 N N . TRP A 1 90 ? -6.649 -8.315 -10.936 1.00 93.00 90 TRP A N 1
ATOM 722 C CA . TRP A 1 90 ? -7.287 -7.261 -11.722 1.00 93.00 90 TRP A CA 1
ATOM 723 C C . TRP A 1 90 ? -8.383 -7.818 -12.627 1.00 93.00 90 TRP A C 1
ATOM 725 O O . TRP A 1 90 ? -8.171 -8.777 -13.374 1.00 93.00 90 TRP A O 1
ATOM 735 N N . GLY A 1 91 ? -9.545 -7.164 -12.614 1.00 87.94 91 GLY A N 1
ATOM 736 C CA . GLY A 1 91 ? -10.570 -7.386 -13.626 1.00 87.94 91 GLY A CA 1
ATOM 737 C C . GLY A 1 91 ? -10.116 -6.861 -14.992 1.00 87.94 91 GLY A C 1
ATOM 738 O O . GLY A 1 91 ? -9.489 -5.807 -15.089 1.00 87.94 91 GLY A O 1
ATOM 739 N N . MET A 1 92 ? -10.461 -7.570 -16.070 1.00 80.19 92 MET A N 1
ATOM 740 C CA . MET A 1 92 ? -10.065 -7.194 -17.440 1.00 80.19 92 MET A CA 1
ATOM 741 C C . MET A 1 92 ? -10.542 -5.790 -17.856 1.00 80.19 92 MET A C 1
ATOM 743 O O . MET A 1 92 ? -9.902 -5.147 -18.682 1.00 80.19 92 MET A O 1
ATOM 747 N N . GLU A 1 93 ? -11.651 -5.317 -17.285 1.00 80.31 93 GLU A N 1
ATOM 748 C CA . GLU A 1 93 ? -12.286 -4.031 -17.612 1.00 80.31 93 GLU A CA 1
ATOM 749 C C . GLU A 1 93 ? -11.904 -2.904 -16.632 1.00 80.31 93 GLU A C 1
ATOM 751 O O . GLU A 1 93 ? -12.390 -1.779 -16.743 1.00 80.31 93 GLU A O 1
ATOM 756 N N . GLU A 1 94 ? -11.039 -3.175 -15.649 1.00 83.00 94 GLU A N 1
ATOM 757 C CA . GLU A 1 94 ? -10.800 -2.239 -14.546 1.00 83.00 94 GLU A CA 1
ATOM 758 C C . GLU A 1 94 ? -9.793 -1.119 -14.870 1.00 83.00 94 GLU A C 1
ATOM 760 O O . GLU A 1 94 ? -9.626 -0.196 -14.080 1.00 83.00 94 GLU A O 1
ATOM 765 N N . GLU A 1 95 ? -9.125 -1.170 -16.029 1.00 91.50 95 GLU A N 1
ATOM 766 C CA . GLU A 1 95 ? -8.117 -0.178 -16.463 1.00 91.50 95 GLU A CA 1
ATOM 767 C C . GLU A 1 95 ? -7.063 0.169 -15.385 1.00 91.50 95 GLU A C 1
ATOM 769 O O . GLU A 1 95 ? -6.471 1.252 -15.389 1.00 91.50 95 GLU A O 1
ATOM 774 N N . ASN A 1 96 ? -6.816 -0.760 -14.456 1.00 95.56 96 ASN A N 1
ATOM 775 C CA . ASN A 1 96 ? -5.873 -0.587 -13.361 1.00 95.56 96 ASN A CA 1
ATOM 776 C C . ASN A 1 96 ? -4.457 -0.333 -13.907 1.00 95.56 96 ASN A C 1
ATOM 778 O O . ASN A 1 96 ? -4.071 -0.818 -14.978 1.00 95.56 96 ASN A O 1
ATOM 782 N N . LYS A 1 97 ? -3.658 0.438 -13.163 1.00 97.31 97 LYS A N 1
ATOM 783 C CA . LYS A 1 97 ? -2.299 0.828 -13.568 1.00 97.31 97 LYS A CA 1
ATOM 784 C C . LYS A 1 97 ? -1.285 0.550 -12.466 1.00 97.31 97 LYS A C 1
ATOM 786 O O . LYS A 1 97 ? -1.571 0.712 -11.283 1.00 97.31 97 LYS A O 1
ATOM 791 N N . LEU A 1 98 ? -0.074 0.170 -12.875 1.00 98.31 98 LEU A N 1
ATOM 792 C CA . LEU A 1 98 ? 1.096 0.156 -12.002 1.00 98.31 98 LEU A CA 1
ATOM 793 C C . LEU A 1 98 ? 1.836 1.479 -12.158 1.00 98.31 98 LEU A C 1
ATOM 795 O O . LEU A 1 98 ? 2.263 1.786 -13.269 1.00 98.31 98 LEU A O 1
ATOM 799 N N . TYR A 1 99 ? 2.032 2.223 -11.073 1.00 98.50 99 TYR A N 1
ATOM 800 C CA . TYR A 1 99 ? 2.828 3.455 -11.078 1.00 98.50 99 TYR A CA 1
ATOM 801 C C . TYR A 1 99 ? 4.153 3.273 -10.347 1.00 98.50 99 TYR A C 1
ATOM 803 O O . TYR A 1 99 ? 4.214 2.601 -9.322 1.00 98.50 99 TYR A O 1
ATOM 811 N N . PHE A 1 100 ? 5.204 3.912 -10.849 1.00 98.50 100 PHE A N 1
ATOM 812 C CA . PHE A 1 100 ? 6.517 3.982 -10.224 1.00 98.50 100 PHE A CA 1
ATOM 813 C C . PHE A 1 100 ? 6.850 5.433 -9.885 1.00 98.50 100 PHE A C 1
ATOM 815 O O . PHE A 1 100 ? 7.017 6.265 -10.775 1.00 98.50 100 PHE A O 1
ATOM 822 N N . ARG A 1 101 ? 6.929 5.736 -8.587 1.00 97.94 101 ARG A N 1
ATOM 823 C CA . ARG A 1 101 ? 7.200 7.088 -8.075 1.00 97.94 101 ARG A CA 1
ATOM 824 C C . ARG A 1 101 ? 7.760 7.041 -6.657 1.00 97.94 101 ARG A C 1
ATOM 826 O O . ARG A 1 101 ? 7.834 5.975 -6.044 1.00 97.94 101 ARG A O 1
ATOM 833 N N . LYS A 1 102 ? 8.162 8.194 -6.127 1.00 97.31 102 LYS A N 1
ATOM 834 C CA . LYS A 1 102 ? 8.697 8.287 -4.766 1.00 97.31 102 LYS A CA 1
ATOM 835 C C . LYS A 1 102 ? 7.583 8.290 -3.718 1.00 97.31 102 LYS A C 1
ATOM 837 O O . LYS A 1 102 ? 6.578 8.975 -3.865 1.00 97.31 102 LYS A O 1
ATOM 842 N N . ASN A 1 103 ? 7.799 7.555 -2.632 1.00 96.62 103 ASN A N 1
ATOM 843 C CA . ASN A 1 103 ? 6.992 7.560 -1.420 1.00 96.62 103 ASN A CA 1
ATOM 844 C C . ASN A 1 103 ? 7.910 7.681 -0.199 1.00 96.62 103 ASN A C 1
ATOM 846 O O . ASN A 1 103 ? 8.482 6.702 0.277 1.00 96.62 103 ASN A O 1
ATOM 850 N N . TYR A 1 104 ? 8.041 8.896 0.324 1.00 95.81 104 TYR A N 1
ATOM 851 C CA . TYR A 1 104 ? 8.878 9.156 1.495 1.00 95.81 104 TYR A CA 1
ATOM 852 C C . TYR A 1 104 ? 8.259 8.661 2.810 1.00 95.81 104 TYR A C 1
ATOM 854 O O . TYR A 1 104 ? 8.994 8.452 3.775 1.00 95.81 104 TYR A O 1
ATOM 862 N N . ALA A 1 105 ? 6.940 8.440 2.834 1.00 93.06 105 ALA A N 1
ATOM 863 C CA . ALA A 1 105 ? 6.193 8.040 4.023 1.00 93.06 105 ALA A CA 1
ATOM 864 C C . ALA A 1 105 ? 6.227 6.525 4.291 1.00 93.06 105 ALA A C 1
ATOM 866 O O . ALA A 1 105 ? 6.056 6.122 5.436 1.00 93.06 105 ALA A O 1
ATOM 867 N N . LYS A 1 106 ? 6.511 5.698 3.270 1.00 93.06 106 LYS A N 1
ATOM 868 C CA . LYS A 1 106 ? 6.478 4.219 3.331 1.00 93.06 106 LYS A CA 1
AT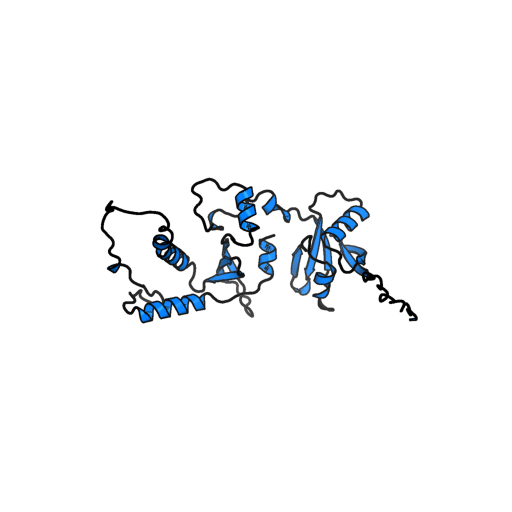OM 869 C C . LYS A 1 106 ? 7.249 3.605 4.505 1.00 93.06 106 LYS A C 1
ATOM 871 O O . LYS A 1 106 ? 6.904 2.542 4.997 1.00 93.06 106 LYS A O 1
ATOM 876 N N . TYR A 1 107 ? 8.337 4.243 4.931 1.00 92.88 107 TYR A N 1
ATOM 877 C CA . TYR A 1 107 ? 9.173 3.742 6.025 1.00 92.88 107 TYR A CA 1
ATOM 878 C C . TYR A 1 107 ? 9.232 4.696 7.220 1.00 92.88 107 TYR A C 1
ATOM 880 O O . TYR A 1 107 ? 10.139 4.597 8.047 1.00 92.88 107 TYR A O 1
ATOM 888 N N . GLU A 1 108 ? 8.289 5.633 7.321 1.00 92.12 108 GLU A N 1
ATOM 889 C CA . GLU A 1 108 ? 8.311 6.671 8.354 1.00 92.12 108 GLU A CA 1
ATOM 890 C C . GLU A 1 108 ? 8.171 6.085 9.762 1.00 92.12 108 GLU A C 1
ATOM 892 O O . GLU A 1 108 ? 8.911 6.472 10.665 1.00 92.12 108 GLU A O 1
ATOM 897 N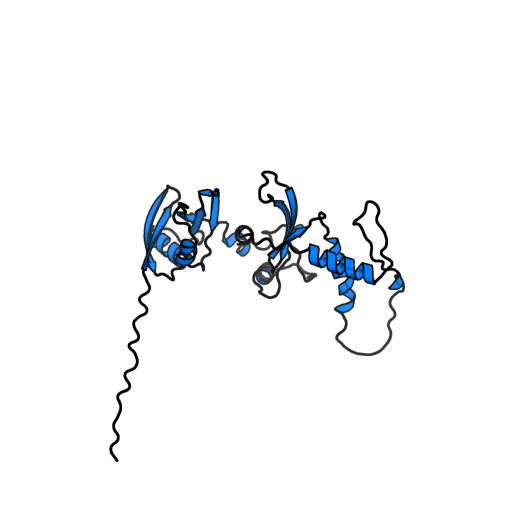 N . PHE A 1 109 ? 7.320 5.069 9.934 1.00 91.44 109 PHE A N 1
ATOM 898 C CA . PHE A 1 109 ? 7.189 4.360 11.208 1.00 91.44 109 PHE A CA 1
ATOM 899 C C . PHE A 1 109 ? 8.511 3.726 11.669 1.00 91.44 109 PHE A C 1
ATOM 901 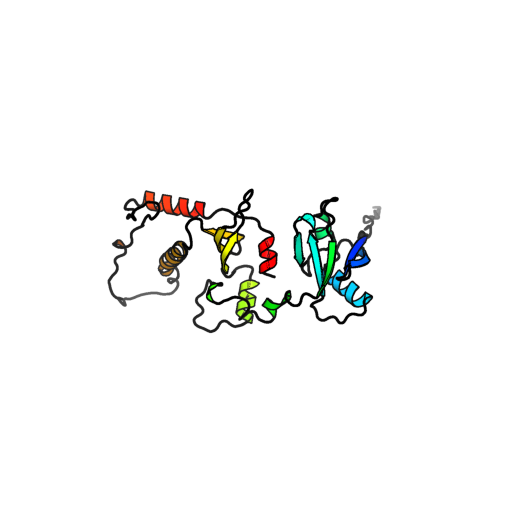O O . PHE A 1 109 ? 8.846 3.781 12.848 1.00 91.44 109 PHE A O 1
ATOM 908 N N . PHE A 1 110 ? 9.304 3.171 10.748 1.00 91.00 110 PHE A N 1
ATOM 909 C CA . PHE A 1 110 ? 10.596 2.563 11.082 1.00 91.00 110 PHE A CA 1
ATOM 910 C C . PHE A 1 110 ? 11.665 3.600 11.441 1.00 91.00 110 PHE A C 1
ATOM 912 O O . PHE A 1 110 ? 12.555 3.305 12.237 1.00 91.00 110 PHE A O 1
ATOM 919 N N . LYS A 1 111 ? 11.582 4.807 10.868 1.00 90.50 111 LYS A N 1
ATOM 920 C CA . LYS A 1 111 ? 12.501 5.915 11.162 1.00 90.50 111 LYS A CA 1
ATOM 921 C C . LYS A 1 111 ? 12.171 6.583 12.495 1.00 90.50 111 LYS A C 1
ATOM 923 O O . LYS A 1 111 ? 13.078 6.855 13.275 1.00 90.50 111 LYS A O 1
ATOM 928 N N . ASN A 1 112 ? 10.885 6.823 12.756 1.00 90.50 112 ASN A N 1
ATOM 929 C CA . ASN A 1 112 ? 10.407 7.629 13.880 1.00 90.50 112 ASN A CA 1
ATOM 930 C C . ASN A 1 112 ? 9.257 6.942 14.657 1.00 90.50 112 ASN A C 1
ATOM 932 O O . ASN A 1 112 ? 8.181 7.526 14.805 1.00 90.50 112 ASN A O 1
ATOM 936 N N . PRO A 1 113 ? 9.455 5.729 15.215 1.00 89.75 113 PRO A N 1
ATOM 937 C CA . PRO A 1 113 ? 8.368 4.948 15.824 1.00 89.75 113 PRO A CA 1
ATOM 938 C C . PRO A 1 113 ? 7.759 5.601 17.074 1.00 89.75 113 PRO A C 1
ATOM 940 O O . PRO A 1 113 ? 6.585 5.386 17.363 1.00 89.75 113 PRO A O 1
ATOM 943 N N . MET A 1 114 ? 8.533 6.416 17.802 1.00 85.00 114 MET A N 1
ATOM 944 C CA . MET A 1 114 ? 8.088 7.104 19.026 1.00 85.00 114 MET A CA 1
ATOM 945 C C . MET A 1 114 ? 6.996 8.145 18.772 1.00 85.00 114 MET A C 1
ATOM 947 O O . MET A 1 114 ? 6.143 8.359 19.625 1.00 85.00 114 MET A O 1
ATOM 951 N N . TYR A 1 115 ? 7.037 8.804 17.612 1.00 85.56 115 TYR A N 1
ATOM 952 C CA . TYR A 1 115 ? 6.182 9.954 17.301 1.00 85.56 115 TYR A CA 1
ATOM 953 C C . TYR A 1 115 ? 5.163 9.658 16.202 1.00 85.56 115 TYR A C 1
ATOM 955 O O . TYR A 1 115 ? 4.386 10.534 15.831 1.00 85.56 115 TYR A O 1
ATOM 963 N N . PHE A 1 116 ? 5.163 8.433 15.674 1.00 89.00 116 PHE A N 1
ATOM 964 C CA . PHE A 1 116 ? 4.269 8.045 14.591 1.00 89.00 116 PHE A CA 1
ATOM 965 C C . PHE A 1 116 ? 2.803 8.007 15.042 1.00 89.00 116 PHE A C 1
ATOM 967 O O . PHE A 1 116 ? 1.916 8.457 14.320 1.00 89.00 116 PHE A O 1
ATOM 974 N N . PHE A 1 117 ? 2.547 7.510 16.256 1.00 84.25 117 PHE A N 1
ATOM 975 C CA . PHE A 1 117 ? 1.210 7.476 16.838 1.00 84.25 117 PHE A CA 1
ATOM 976 C C . PHE A 1 117 ? 1.080 8.467 18.004 1.00 84.25 117 PHE A C 1
ATOM 978 O O . PHE A 1 117 ? 1.965 8.519 18.858 1.00 84.25 117 PHE A O 1
ATOM 985 N N . PRO A 1 118 ? -0.041 9.203 18.113 1.00 86.50 118 PRO A N 1
ATOM 986 C CA . PRO A 1 118 ? -0.367 9.945 19.327 1.00 86.50 118 PRO A CA 1
ATOM 987 C C . PRO A 1 118 ? -0.473 9.018 20.546 1.00 86.50 118 PRO A C 1
ATOM 989 O O . PRO A 1 118 ? -1.032 7.927 20.439 1.00 86.50 118 PRO A O 1
ATOM 992 N N . GLU A 1 119 ? -0.046 9.481 21.725 1.00 80.31 119 GLU A N 1
ATOM 993 C CA . GLU A 1 119 ? -0.037 8.674 22.964 1.00 80.31 119 GLU A CA 1
ATOM 994 C C . GLU A 1 119 ? -1.399 8.045 23.292 1.00 80.31 119 GLU A C 1
ATOM 996 O O . GLU A 1 119 ? -1.491 6.894 23.701 1.00 80.31 119 GLU A O 1
ATOM 1001 N N . HIS A 1 120 ? -2.486 8.782 23.060 1.00 80.94 120 HIS A N 1
ATOM 1002 C CA . HIS A 1 120 ? -3.842 8.316 23.349 1.00 80.94 120 HIS A CA 1
ATOM 1003 C C . HIS A 1 120 ? -4.398 7.327 22.312 1.00 80.94 120 HIS A C 1
ATOM 1005 O O . HIS A 1 120 ? -5.512 6.839 22.503 1.00 80.94 120 HIS A O 1
ATOM 1011 N N . MET A 1 121 ? -3.691 7.089 21.203 1.00 86.31 121 MET A N 1
ATOM 1012 C CA . MET A 1 121 ? -4.129 6.219 20.110 1.00 86.31 121 MET A CA 1
ATOM 1013 C C . MET A 1 121 ? -3.651 4.774 20.297 1.00 86.31 121 MET A C 1
ATOM 1015 O O . MET A 1 121 ? -4.274 3.862 19.758 1.00 86.31 121 MET A O 1
ATOM 1019 N N . VAL A 1 122 ? -2.574 4.551 21.056 1.00 85.69 122 VAL A N 1
ATOM 1020 C CA . VAL A 1 122 ? -1.964 3.227 21.238 1.00 85.69 122 VAL A CA 1
ATOM 1021 C C . VAL A 1 122 ? -2.065 2.803 22.694 1.00 85.69 122 VAL A C 1
ATOM 1023 O O . VAL A 1 122 ? -1.799 3.574 23.611 1.00 85.69 122 VAL A O 1
ATOM 1026 N N . SER A 1 123 ? -2.449 1.553 22.924 1.00 83.25 123 SER A N 1
ATOM 1027 C CA . SER A 1 123 ? -2.446 0.942 24.248 1.00 83.25 123 SER A CA 1
ATOM 1028 C C . SER A 1 123 ? -1.623 -0.336 24.244 1.00 83.25 123 SER A C 1
ATOM 1030 O O . SER A 1 123 ? -1.812 -1.238 23.424 1.00 83.25 123 SER A O 1
ATOM 1032 N N . PHE A 1 124 ? -0.686 -0.394 25.181 1.00 77.19 124 PHE A N 1
ATOM 1033 C CA . PHE A 1 124 ? 0.246 -1.495 25.357 1.00 77.19 124 PHE A CA 1
ATOM 1034 C C . PHE A 1 124 ? -0.271 -2.442 26.447 1.00 77.19 124 PHE A C 1
ATOM 1036 O O . PHE A 1 124 ? -0.775 -1.996 27.472 1.00 77.19 124 PHE A O 1
ATOM 1043 N N . ALA A 1 125 ? -0.173 -3.756 26.222 1.00 62.53 125 ALA A N 1
ATOM 1044 C CA . ALA A 1 125 ? -0.719 -4.764 27.141 1.00 62.53 125 ALA A CA 1
ATOM 1045 C C . ALA A 1 125 ? 0.042 -4.864 28.476 1.00 62.53 125 ALA A C 1
ATOM 1047 O O . ALA A 1 125 ? -0.496 -5.368 29.458 1.00 62.53 125 ALA A O 1
ATOM 1048 N N . THR A 1 126 ? 1.294 -4.412 28.505 1.00 61.19 126 THR A N 1
ATOM 1049 C CA . THR A 1 126 ? 2.139 -4.373 29.697 1.00 61.19 126 THR A CA 1
ATOM 1050 C C . THR A 1 126 ? 2.355 -2.927 30.101 1.00 61.19 126 THR A C 1
ATOM 1052 O O . THR A 1 126 ? 2.920 -2.162 29.319 1.00 61.19 126 THR A O 1
ATOM 1055 N N . GLU A 1 127 ? 1.955 -2.568 31.320 1.00 55.25 127 GLU A N 1
ATOM 1056 C CA . GLU A 1 127 ? 2.400 -1.328 31.954 1.00 55.25 127 GLU A CA 1
ATOM 1057 C C . GLU A 1 127 ? 3.909 -1.436 32.199 1.00 55.25 127 GLU A C 1
ATOM 1059 O O . GLU A 1 127 ? 4.377 -2.038 33.166 1.00 55.25 127 GLU A O 1
ATOM 1064 N N . THR A 1 128 ? 4.707 -0.926 31.267 1.00 55.75 128 THR A N 1
ATOM 1065 C CA . THR A 1 128 ? 6.133 -0.734 31.498 1.00 55.75 128 THR A CA 1
ATOM 1066 C C . THR A 1 128 ? 6.280 0.568 32.270 1.00 55.75 128 THR A C 1
ATOM 1068 O O . THR A 1 128 ? 6.118 1.642 31.703 1.00 55.75 128 THR A O 1
ATOM 1071 N N . ASN A 1 129 ? 6.599 0.485 33.562 1.00 54.66 129 ASN A N 1
ATOM 1072 C CA . ASN A 1 129 ? 6.846 1.638 34.446 1.00 54.66 129 ASN A CA 1
ATOM 1073 C C . ASN A 1 129 ? 8.088 2.483 34.056 1.00 54.66 129 ASN A C 1
ATOM 1075 O O . ASN A 1 129 ? 8.599 3.241 34.877 1.00 54.66 129 ASN A O 1
ATOM 1079 N N . GLY A 1 130 ? 8.607 2.338 32.833 1.00 64.00 130 GLY A N 1
ATOM 1080 C CA . GLY A 1 130 ? 9.760 3.061 32.300 1.00 64.00 130 GLY A CA 1
ATOM 1081 C C . GLY A 1 130 ? 9.511 3.540 30.869 1.00 64.00 130 GLY A C 1
ATOM 1082 O O . GLY A 1 130 ? 8.593 3.063 30.202 1.00 64.00 130 GLY A O 1
ATOM 1083 N N . GLU A 1 131 ? 10.336 4.484 30.407 1.00 70.31 131 GLU A N 1
ATOM 1084 C CA . GLU A 1 131 ? 10.300 4.979 29.026 1.00 70.31 131 GLU A CA 1
ATOM 1085 C C . GLU A 1 131 ? 10.444 3.822 28.027 1.00 70.31 131 GLU A C 1
ATOM 1087 O O . GLU A 1 131 ? 11.386 3.028 28.095 1.00 70.31 131 GLU A O 1
ATOM 1092 N N . ILE A 1 132 ? 9.500 3.730 27.090 1.00 79.62 132 ILE A N 1
ATOM 1093 C CA . ILE A 1 132 ? 9.523 2.722 26.031 1.00 79.62 132 ILE A CA 1
ATOM 1094 C C . ILE A 1 132 ? 10.539 3.173 24.981 1.00 79.62 132 ILE A C 1
ATOM 1096 O O . ILE A 1 132 ? 10.434 4.272 24.442 1.00 79.62 132 ILE A O 1
ATOM 1100 N N . SER A 1 133 ? 11.529 2.334 24.678 1.00 87.31 133 SER A N 1
ATOM 1101 C CA . SER A 1 133 ? 12.530 2.668 23.659 1.00 87.31 133 SER A CA 1
ATOM 1102 C C . SER A 1 133 ? 11.983 2.493 22.230 1.00 87.31 133 SER A C 1
ATOM 1104 O O . SER A 1 133 ? 11.112 1.646 22.006 1.00 87.31 133 SER A O 1
ATOM 1106 N N . PRO A 1 134 ? 12.538 3.199 21.222 1.00 86.38 134 PRO A N 1
ATOM 1107 C CA . PRO A 1 134 ? 12.154 3.027 19.817 1.00 86.38 134 PRO A CA 1
ATOM 1108 C C . PRO A 1 134 ? 12.171 1.560 19.360 1.00 86.38 134 PRO A C 1
ATOM 1110 O O . PRO A 1 134 ? 11.238 1.081 18.717 1.00 86.38 134 PRO A O 1
ATOM 1113 N N . THR A 1 135 ? 13.209 0.815 19.750 1.00 87.81 135 THR A N 1
ATOM 1114 C CA . THR A 1 135 ? 13.356 -0.606 19.416 1.00 87.81 135 THR A CA 1
ATOM 1115 C C . THR A 1 135 ? 12.268 -1.457 20.063 1.00 87.81 135 THR A C 1
ATOM 1117 O O . THR A 1 135 ? 11.777 -2.388 19.432 1.00 87.81 135 THR A O 1
ATOM 1120 N N . GLN A 1 136 ? 11.859 -1.145 21.296 1.00 87.31 136 GLN A N 1
ATOM 1121 C CA . GLN A 1 136 ? 10.764 -1.855 21.958 1.00 87.31 136 GLN A CA 1
ATOM 1122 C C . GLN A 1 136 ? 9.439 -1.632 21.228 1.00 87.31 136 GLN A C 1
ATOM 1124 O O . GLN A 1 136 ? 8.746 -2.612 20.973 1.00 87.31 136 GLN A O 1
ATOM 1129 N N . ILE A 1 137 ? 9.127 -0.399 20.805 1.00 86.88 137 ILE A N 1
ATOM 1130 C CA . ILE A 1 137 ? 7.927 -0.125 19.994 1.00 86.88 137 ILE A CA 1
ATOM 1131 C C . ILE A 1 137 ? 7.946 -0.975 18.722 1.00 86.88 137 ILE A C 1
ATOM 1133 O O . ILE A 1 137 ? 6.994 -1.707 18.458 1.00 86.88 137 ILE A O 1
ATOM 1137 N N . LEU A 1 138 ? 9.049 -0.955 17.969 1.00 88.81 138 LEU A N 1
ATOM 1138 C CA . LEU A 1 138 ? 9.174 -1.761 16.752 1.00 88.81 138 LEU A CA 1
ATOM 1139 C C . LEU A 1 138 ? 8.984 -3.257 17.032 1.00 88.81 138 LEU A C 1
ATOM 1141 O O . LEU A 1 138 ? 8.236 -3.920 16.319 1.00 88.81 138 LEU A O 1
ATOM 1145 N N . GLN A 1 139 ? 9.598 -3.789 18.092 1.00 87.12 139 GLN A N 1
ATOM 1146 C CA . GLN A 1 139 ? 9.425 -5.191 18.484 1.00 87.12 139 GLN A CA 1
ATOM 1147 C C . GLN A 1 139 ? 7.968 -5.525 18.812 1.00 87.12 139 GLN A C 1
ATOM 1149 O O . GLN A 1 139 ? 7.493 -6.593 18.441 1.00 87.12 139 GLN A O 1
ATOM 1154 N N . MET A 1 140 ? 7.233 -4.620 19.458 1.00 85.06 140 MET A N 1
ATOM 1155 C CA . MET A 1 140 ? 5.819 -4.837 19.763 1.00 85.06 140 MET A CA 1
ATOM 1156 C C . MET A 1 140 ? 4.947 -4.883 18.508 1.00 85.06 140 MET A C 1
ATOM 1158 O O . MET A 1 140 ? 4.044 -5.709 18.442 1.00 85.06 140 MET A O 1
ATOM 1162 N N . PHE A 1 141 ? 5.213 -4.032 17.516 1.00 85.75 141 PHE A N 1
ATOM 1163 C CA . PHE A 1 141 ? 4.458 -4.021 16.258 1.00 85.75 141 PHE A CA 1
ATOM 1164 C C . PHE A 1 141 ? 4.832 -5.173 15.314 1.00 85.75 141 PHE A C 1
ATOM 1166 O O . PHE A 1 141 ? 3.976 -5.660 14.578 1.00 85.75 141 PHE A O 1
ATOM 1173 N N . LEU A 1 142 ? 6.088 -5.628 15.343 1.00 85.62 142 LEU A N 1
ATOM 1174 C CA . LEU A 1 142 ? 6.587 -6.721 14.500 1.00 85.62 142 LEU A CA 1
ATOM 1175 C C . LEU A 1 142 ? 6.406 -8.111 15.133 1.00 85.62 142 LEU A C 1
ATOM 1177 O O . LEU A 1 142 ? 6.578 -9.129 14.459 1.00 85.62 142 LEU A O 1
ATOM 1181 N N . SER A 1 143 ? 6.070 -8.172 16.422 1.00 82.44 143 SER A N 1
ATOM 1182 C CA . SER A 1 143 ? 5.854 -9.423 17.142 1.00 82.44 143 SER A CA 1
ATOM 1183 C C . SER A 1 143 ? 4.636 -10.176 16.610 1.00 82.44 143 SER A C 1
ATOM 1185 O O . SER A 1 143 ? 3.544 -9.643 16.421 1.00 82.44 143 SER A O 1
ATOM 1187 N N . SER A 1 144 ? 4.809 -11.484 16.428 1.00 72.50 144 SER A N 1
ATOM 1188 C CA . SER A 1 144 ? 3.721 -12.399 16.090 1.00 72.50 144 SER A CA 1
ATOM 1189 C C . SER A 1 144 ? 3.013 -12.956 17.324 1.00 72.50 144 SER A C 1
ATOM 1191 O O . SER A 1 144 ? 2.204 -13.865 17.189 1.00 72.50 144 SER A O 1
ATOM 1193 N N . SER A 1 145 ? 3.301 -12.496 18.539 1.00 72.00 145 SER A N 1
ATOM 1194 C CA . SER A 1 145 ? 2.627 -12.966 19.761 1.00 72.00 145 SER A CA 1
ATOM 1195 C C . SER A 1 145 ? 1.859 -11.847 20.453 1.00 72.00 145 SER A C 1
ATOM 1197 O O . SER A 1 145 ? 0.747 -12.070 20.932 1.00 72.00 145 SER A O 1
ATOM 1199 N N . THR A 1 146 ? 2.409 -10.640 20.427 1.00 70.69 146 THR A N 1
ATOM 1200 C CA . THR A 1 146 ? 1.868 -9.434 21.045 1.00 70.69 146 THR A CA 1
ATOM 1201 C C . THR A 1 146 ? 1.627 -8.390 19.965 1.00 70.69 146 THR A C 1
ATOM 1203 O O . THR A 1 146 ? 2.391 -8.294 19.017 1.00 70.69 146 THR A O 1
ATOM 1206 N N . TYR A 1 147 ? 0.532 -7.642 20.076 1.00 76.06 147 TYR A N 1
ATOM 1207 C CA . TYR A 1 147 ? 0.197 -6.577 19.136 1.00 76.06 147 TYR A CA 1
ATOM 1208 C C . TYR A 1 147 ? -0.455 -5.436 19.919 1.00 76.06 147 TYR A C 1
ATOM 1210 O O . TYR A 1 147 ? -1.442 -5.709 20.615 1.00 76.06 147 TYR A O 1
ATOM 1218 N N . PRO A 1 148 ? 0.079 -4.202 19.864 1.00 84.75 148 PRO A N 1
ATOM 1219 C CA . PRO A 1 148 ? -0.535 -3.059 20.523 1.00 84.75 148 PRO A CA 1
ATOM 1220 C C . PRO A 1 148 ? -1.964 -2.843 20.036 1.00 84.75 148 PRO A C 1
ATOM 1222 O O . PRO A 1 148 ? -2.283 -3.065 18.868 1.00 84.75 148 PRO A O 1
ATOM 1225 N N . GLU A 1 149 ? -2.836 -2.389 20.923 1.00 86.06 149 GLU A N 1
ATOM 1226 C CA . GLU A 1 149 ? -4.171 -1.982 20.510 1.00 86.06 149 GLU A CA 1
ATOM 1227 C C . GLU A 1 149 ? -4.119 -0.555 19.975 1.00 86.06 149 GLU A C 1
ATOM 1229 O O . GLU A 1 149 ? -3.684 0.351 20.682 1.00 86.06 149 GLU A O 1
ATOM 1234 N N . ILE A 1 150 ? -4.583 -0.349 18.742 1.00 89.06 150 ILE A N 1
ATOM 1235 C CA . ILE A 1 150 ? -4.728 0.990 18.158 1.00 89.06 150 ILE A CA 1
ATOM 1236 C C . ILE A 1 150 ? -6.203 1.352 18.175 1.00 89.06 150 ILE A C 1
ATOM 1238 O O . ILE A 1 150 ? -7.036 0.593 17.682 1.00 89.06 150 ILE A O 1
ATOM 1242 N N . HIS A 1 151 ? -6.558 2.507 18.722 1.00 86.94 151 HIS A N 1
ATOM 1243 C CA . HIS A 1 151 ? -7.950 2.915 18.843 1.00 86.94 151 HIS A CA 1
ATOM 1244 C C . HIS A 1 151 ? -8.153 4.404 18.626 1.00 86.94 151 HIS A C 1
ATOM 1246 O O . HIS A 1 151 ? -7.273 5.233 18.831 1.00 86.94 151 HIS A O 1
ATOM 1252 N N . GLY A 1 152 ? -9.355 4.755 18.186 1.00 85.00 152 GLY A N 1
ATOM 1253 C CA . GLY A 1 152 ? -9.682 6.133 17.865 1.00 85.00 152 GLY A CA 1
ATOM 1254 C C . GLY A 1 152 ? -11.012 6.259 17.144 1.00 85.00 152 GLY A C 1
ATOM 1255 O O . GLY A 1 152 ? -11.640 5.273 16.762 1.00 85.00 152 GLY A O 1
ATOM 1256 N N . PHE A 1 153 ? -11.466 7.494 16.962 1.00 86.00 153 PHE A N 1
ATOM 1257 C CA . PHE A 1 153 ? -12.656 7.761 16.165 1.00 86.00 153 PHE A CA 1
ATOM 1258 C C . PHE A 1 153 ? -12.302 7.873 14.684 1.00 86.00 153 PHE A C 1
ATOM 1260 O O . PHE A 1 153 ? -11.460 8.689 14.320 1.00 86.00 153 PHE A O 1
ATOM 1267 N N . LEU A 1 154 ? -13.016 7.135 13.835 1.00 89.69 154 LEU A N 1
ATOM 1268 C CA . LEU A 1 154 ? -12.951 7.258 12.379 1.00 89.69 154 LEU A CA 1
ATOM 1269 C C . LEU A 1 154 ? -14.346 7.535 11.812 1.00 89.69 154 LEU A C 1
ATOM 1271 O O . LEU A 1 154 ? -15.367 7.218 12.430 1.00 89.69 154 LEU A O 1
ATOM 1275 N N . HIS A 1 155 ? -14.392 8.125 10.619 1.00 89.69 155 HIS A N 1
ATOM 1276 C CA . HIS A 1 155 ? -15.627 8.225 9.849 1.00 89.69 155 HIS A CA 1
ATOM 1277 C C . HIS A 1 155 ? -15.777 6.981 8.978 1.00 89.69 155 HIS A C 1
ATOM 1279 O O . HIS A 1 155 ? -14.910 6.683 8.162 1.00 89.69 155 HIS A O 1
ATOM 1285 N N . ALA A 1 156 ? -16.888 6.268 9.137 1.00 88.38 156 ALA A N 1
ATOM 1286 C CA . ALA A 1 156 ? -17.203 5.077 8.364 1.00 88.38 156 ALA A CA 1
ATOM 1287 C C . ALA A 1 156 ? -18.450 5.297 7.505 1.00 88.38 156 ALA A C 1
ATOM 1289 O O . ALA A 1 156 ? -19.432 5.909 7.944 1.00 88.38 156 ALA A O 1
ATOM 1290 N N . LYS A 1 157 ? -18.404 4.774 6.280 1.00 88.00 157 LYS A N 1
ATOM 1291 C CA . LYS A 1 157 ? -19.529 4.748 5.348 1.00 88.00 157 LYS A CA 1
ATOM 1292 C C . LYS A 1 157 ? -20.181 3.371 5.394 1.00 88.00 157 LYS A C 1
ATOM 1294 O O . LYS A 1 157 ? -19.525 2.358 5.174 1.00 88.00 157 LYS A O 1
ATOM 1299 N N . GLU A 1 158 ? -21.473 3.343 5.687 1.00 81.44 158 GLU A N 1
ATOM 1300 C CA . GLU A 1 158 ? -22.263 2.110 5.697 1.00 81.44 158 GLU A CA 1
ATOM 1301 C C . GLU A 1 158 ? -22.586 1.678 4.257 1.00 81.44 158 GLU A C 1
ATOM 1303 O O . GLU A 1 158 ? -22.836 2.523 3.391 1.00 81.44 158 GLU A O 1
ATOM 1308 N N . GLN A 1 159 ? -22.590 0.369 3.990 1.00 80.19 159 GLN A N 1
ATOM 1309 C CA . GLN A 1 159 ? -22.867 -0.155 2.651 1.00 80.19 159 GLN A CA 1
ATOM 1310 C C . GLN A 1 159 ? -24.248 0.310 2.161 1.00 80.19 159 GLN A C 1
ATOM 1312 O O . GLN A 1 159 ? -25.232 0.285 2.897 1.00 80.19 159 GLN A O 1
ATOM 1317 N N . GLY A 1 160 ? -24.308 0.790 0.917 1.00 85.94 160 GLY A N 1
ATOM 1318 C CA . GLY A 1 160 ? -25.538 1.307 0.308 1.00 85.94 160 GLY A CA 1
ATOM 1319 C C . GLY A 1 160 ? -25.961 2.709 0.769 1.00 85.94 160 GLY A C 1
ATOM 1320 O O . GLY A 1 160 ? -26.882 3.278 0.185 1.00 85.94 160 GLY A O 1
ATOM 1321 N N . LYS A 1 161 ? -25.287 3.317 1.757 1.00 88.88 161 LYS A N 1
ATOM 1322 C CA . LYS A 1 161 ? -25.586 4.682 2.221 1.00 88.88 161 LYS A CA 1
ATOM 1323 C C . LYS A 1 161 ? -24.527 5.674 1.746 1.00 88.88 161 LYS A C 1
ATOM 1325 O O . LYS A 1 161 ? -23.344 5.365 1.653 1.00 88.88 161 LYS A O 1
ATOM 1330 N N . LYS A 1 162 ? -24.952 6.909 1.461 1.00 89.00 162 LYS A N 1
ATOM 1331 C CA . LYS A 1 162 ? -24.047 8.035 1.143 1.00 89.00 162 LYS A CA 1
ATOM 1332 C C . LYS A 1 162 ? -23.612 8.828 2.384 1.00 89.00 162 LYS A C 1
ATOM 1334 O O . LYS A 1 162 ? -22.736 9.676 2.281 1.00 89.00 162 LYS A O 1
ATOM 1339 N N . SER A 1 163 ? -24.212 8.554 3.543 1.00 87.06 163 SER A N 1
ATOM 1340 C CA . SER A 1 163 ? -23.902 9.212 4.814 1.00 87.06 163 SER A CA 1
ATOM 1341 C C . SER A 1 163 ? -22.676 8.605 5.496 1.00 87.06 163 SER A C 1
ATOM 1343 O O . SER A 1 163 ? -22.531 7.381 5.529 1.00 87.06 163 SER A O 1
ATOM 1345 N N . TRP A 1 164 ? -21.877 9.455 6.136 1.00 91.88 164 TRP A N 1
ATOM 1346 C CA . TRP A 1 164 ? -20.764 9.061 6.998 1.00 91.88 164 TRP A CA 1
ATOM 1347 C C . TRP A 1 164 ? -21.172 9.128 8.469 1.00 91.88 164 TRP A C 1
ATOM 1349 O O . TRP A 1 164 ? -21.907 10.029 8.872 1.00 91.88 164 TRP A O 1
ATOM 1359 N N . LYS A 1 165 ? -20.689 8.183 9.277 1.00 87.44 165 LYS A N 1
ATOM 1360 C CA . LYS A 1 165 ? -20.913 8.147 10.728 1.00 87.44 165 LYS A CA 1
ATOM 1361 C C . LYS A 1 165 ? -19.577 8.142 11.456 1.00 87.44 165 LYS A C 1
ATOM 1363 O O . LYS A 1 165 ? -18.671 7.410 11.065 1.00 87.44 165 LYS A O 1
ATOM 1368 N N . LYS A 1 166 ? -19.463 8.935 12.522 1.00 87.88 166 LYS A N 1
ATOM 1369 C CA . LYS A 1 166 ? -18.303 8.908 13.418 1.00 87.88 166 LYS A CA 1
ATOM 1370 C C . LYS A 1 166 ? -18.451 7.734 14.384 1.00 87.88 166 LYS A C 1
ATOM 1372 O O . LYS A 1 166 ? -19.409 7.693 15.152 1.00 87.88 166 LYS A O 1
ATOM 1377 N N . ILE A 1 167 ? -17.522 6.785 14.331 1.00 83.75 167 ILE A N 1
ATOM 1378 C CA . ILE A 1 167 ? -17.558 5.543 15.111 1.00 83.75 167 ILE A CA 1
ATOM 1379 C C . ILE A 1 167 ? -16.194 5.342 15.776 1.00 83.75 167 ILE A C 1
ATOM 1381 O O . ILE A 1 167 ? -15.164 5.711 15.216 1.00 83.75 167 ILE A O 1
ATOM 1385 N N . TYR A 1 168 ? -16.188 4.798 16.992 1.00 84.50 168 TYR A N 1
ATOM 1386 C CA . TYR A 1 168 ? -14.956 4.428 17.681 1.00 84.50 168 TYR A CA 1
ATOM 1387 C C . TYR A 1 168 ? -14.488 3.045 17.223 1.00 84.50 168 TYR A C 1
ATOM 1389 O O . TYR A 1 168 ? -15.244 2.074 17.325 1.00 84.50 168 TYR A O 1
ATOM 1397 N N . PHE A 1 169 ? -13.256 2.975 16.728 1.00 85.31 169 PHE A N 1
ATOM 1398 C CA . PHE A 1 169 ? -12.609 1.777 16.213 1.00 85.31 169 PHE A CA 1
ATOM 1399 C C . PHE A 1 169 ? -11.505 1.289 17.147 1.00 85.31 169 PHE A C 1
ATOM 1401 O O . PHE A 1 169 ? -10.867 2.076 17.846 1.00 85.31 169 PHE A O 1
ATOM 1408 N N . LEU A 1 170 ? -11.282 -0.021 17.110 1.00 85.88 170 LEU A N 1
ATOM 1409 C CA . LEU A 1 170 ? -10.220 -0.730 17.804 1.00 85.88 170 LEU A CA 1
ATOM 1410 C C . LEU A 1 170 ? -9.588 -1.722 16.827 1.00 85.88 170 LEU A C 1
ATOM 1412 O O . LEU A 1 170 ? -10.248 -2.651 16.362 1.00 85.88 170 LEU A O 1
ATOM 1416 N N . LEU A 1 171 ? -8.313 -1.536 16.519 1.00 86.06 171 LEU A N 1
ATOM 1417 C CA . LEU A 1 171 ? -7.516 -2.494 15.781 1.00 86.06 171 LEU A CA 1
ATOM 1418 C C . LEU A 1 171 ? -6.796 -3.418 16.757 1.00 86.06 171 LEU A C 1
ATOM 1420 O O . LEU A 1 171 ? -6.089 -2.981 17.665 1.00 86.06 171 LEU A O 1
ATOM 1424 N N . ARG A 1 172 ? -6.948 -4.712 16.501 1.00 84.00 172 ARG A N 1
ATOM 1425 C CA . ARG A 1 172 ? -6.218 -5.786 17.161 1.00 84.00 172 ARG A CA 1
ATOM 1426 C C . ARG A 1 172 ? -5.577 -6.676 16.116 1.00 84.00 172 ARG A C 1
ATOM 1428 O O . ARG A 1 172 ? -5.937 -6.646 14.942 1.00 84.00 172 ARG A O 1
ATOM 1435 N N . ARG A 1 173 ? -4.737 -7.592 16.587 1.00 80.62 173 ARG A N 1
ATOM 1436 C CA . ARG A 1 173 ? -4.165 -8.656 15.760 1.00 80.62 173 ARG A CA 1
ATOM 1437 C C . ARG A 1 173 ? -5.201 -9.419 14.925 1.00 80.62 173 ARG A C 1
ATOM 1439 O O . ARG A 1 173 ? -4.922 -9.816 13.802 1.00 80.62 173 ARG A O 1
ATOM 1446 N N . SER A 1 174 ? -6.388 -9.659 15.478 1.00 80.88 174 SER A N 1
ATOM 1447 C CA . SER A 1 174 ? -7.452 -10.427 14.820 1.00 80.88 174 SER A CA 1
ATOM 1448 C C . SER A 1 174 ? -8.271 -9.630 13.800 1.00 80.88 174 SER A C 1
ATOM 1450 O O . SER A 1 174 ? -9.129 -10.218 13.134 1.00 80.88 174 SER A O 1
ATOM 1452 N N . GLY A 1 175 ? -8.033 -8.322 13.682 1.00 83.25 175 GLY A N 1
ATOM 1453 C CA . GLY A 1 175 ? -8.700 -7.439 12.735 1.00 83.25 175 GLY A CA 1
ATOM 1454 C C . GLY A 1 175 ? -9.178 -6.129 13.356 1.00 83.25 175 GLY A C 1
ATOM 1455 O O . GLY A 1 175 ? -8.848 -5.779 14.491 1.00 83.25 175 GLY A O 1
ATOM 1456 N N . LEU A 1 176 ? -9.976 -5.409 12.573 1.00 84.69 176 LEU A N 1
ATOM 1457 C CA . LEU A 1 176 ? -10.583 -4.141 12.946 1.00 84.69 176 LEU A CA 1
ATOM 1458 C C . LEU A 1 176 ? -11.983 -4.353 13.536 1.00 84.69 176 LEU A C 1
ATOM 1460 O O . LEU A 1 176 ? -12.823 -5.026 12.937 1.00 84.69 176 LEU A O 1
ATOM 1464 N N . TYR A 1 177 ? -12.239 -3.715 14.674 1.00 84.19 177 TYR A N 1
ATOM 1465 C CA . TYR A 1 177 ? -13.499 -3.742 15.409 1.00 84.19 177 TYR A CA 1
ATOM 1466 C C . TYR A 1 177 ? -14.031 -2.324 15.594 1.00 84.19 177 TYR A C 1
ATOM 1468 O O . TYR A 1 177 ? -13.266 -1.361 15.591 1.00 84.19 177 TYR A O 1
ATOM 1476 N N . PHE A 1 178 ? -15.338 -2.191 15.798 1.00 81.50 178 PHE A N 1
ATOM 1477 C CA . PHE A 1 178 ? -15.966 -0.919 16.134 1.00 81.50 178 PHE A CA 1
ATOM 1478 C C . PHE A 1 178 ? -17.071 -1.117 17.168 1.00 81.50 178 PHE A C 1
ATOM 1480 O O . PHE A 1 178 ? -17.661 -2.191 17.259 1.00 81.50 178 PHE A O 1
ATOM 1487 N N . SER A 1 179 ? -17.350 -0.079 17.952 1.00 73.56 179 SER A N 1
ATOM 1488 C CA . SER A 1 179 ? -18.396 -0.127 18.976 1.00 73.56 179 SER A CA 1
ATOM 1489 C C . SER A 1 179 ? -19.731 0.406 18.456 1.00 73.56 179 SER A C 1
ATOM 1491 O O . SER A 1 179 ? -19.797 1.465 17.829 1.00 73.56 179 SER A O 1
ATOM 1493 N N . THR A 1 180 ? -20.812 -0.304 18.779 1.00 70.25 180 THR A N 1
ATOM 1494 C CA . THR A 1 180 ? -22.200 0.080 18.474 1.00 70.25 180 THR A CA 1
ATOM 1495 C C . THR A 1 180 ? -22.822 0.993 19.538 1.00 70.25 180 THR A C 1
ATOM 1497 O O . THR A 1 180 ? -23.839 1.627 19.266 1.00 70.25 180 THR A O 1
ATOM 1500 N N . LYS A 1 181 ? -22.201 1.113 20.723 1.00 65.69 181 LYS A N 1
ATOM 1501 C CA . LYS A 1 181 ? -22.680 1.909 21.874 1.00 65.69 181 LYS A CA 1
ATOM 1502 C C . LYS A 1 181 ? -21.718 3.049 22.272 1.00 65.69 181 LYS A C 1
ATOM 1504 O O . LYS A 1 181 ? -21.633 3.420 23.437 1.00 65.69 181 LYS A O 1
ATOM 1509 N N . GLY A 1 182 ? -20.948 3.609 21.333 1.00 60.78 182 GLY A N 1
ATOM 1510 C CA . GLY A 1 182 ? -19.997 4.702 21.619 1.00 60.78 182 GLY A CA 1
ATOM 1511 C C . GLY A 1 182 ? -18.650 4.212 22.171 1.00 60.78 182 GLY A C 1
ATOM 1512 O O . GLY A 1 182 ? -18.139 3.193 21.725 1.00 60.78 182 GLY A O 1
ATOM 1513 N N . THR A 1 183 ? -18.028 4.910 23.122 1.00 52.88 183 THR A N 1
ATOM 1514 C CA . THR A 1 183 ? -16.690 4.563 23.648 1.00 52.88 183 THR A CA 1
ATOM 1515 C C . THR A 1 183 ? -16.759 3.614 24.840 1.00 52.88 183 THR A C 1
ATOM 1517 O O . THR A 1 183 ? -16.224 3.948 25.894 1.00 52.88 183 THR A O 1
ATOM 1520 N N . SER A 1 184 ? -17.412 2.453 24.739 1.00 52.19 184 SER A N 1
ATOM 1521 C CA . SER A 1 184 ? -17.380 1.457 25.827 1.00 52.19 184 SER A CA 1
ATOM 1522 C C . SER A 1 184 ? -15.974 0.839 25.970 1.00 52.19 184 SER A C 1
ATOM 1524 O O . SER A 1 184 ? -15.736 -0.330 25.693 1.00 52.19 184 SER A O 1
ATOM 1526 N N . LYS A 1 185 ? -15.005 1.661 26.387 1.00 49.41 185 LYS A N 1
ATOM 1527 C CA . LYS A 1 185 ? -13.689 1.283 26.905 1.00 49.41 185 LYS A CA 1
ATOM 1528 C C . LYS A 1 185 ? -13.842 0.598 28.270 1.00 49.41 185 LYS A C 1
ATOM 1530 O O . LYS A 1 185 ? -12.972 -0.156 28.690 1.00 49.41 185 LYS A O 1
ATOM 1535 N N . TYR A 1 186 ? -14.989 0.816 28.922 1.00 48.00 186 TYR A N 1
ATOM 1536 C CA . TYR A 1 186 ? -15.355 0.220 30.199 1.00 48.00 186 TYR A CA 1
ATOM 1537 C C . TYR A 1 186 ? -15.404 -1.304 30.154 1.00 48.00 186 TYR A C 1
ATOM 1539 O O . TYR A 1 186 ? -15.014 -1.911 31.135 1.00 48.00 186 TYR A O 1
ATOM 1547 N N . GLY A 1 187 ? -15.786 -1.939 29.039 1.00 46.84 187 GLY A N 1
ATOM 1548 C CA . GLY A 1 187 ? -15.767 -3.407 28.954 1.00 46.84 187 GLY A CA 1
ATOM 1549 C C . GLY A 1 187 ? -14.367 -3.997 29.180 1.00 46.84 187 GLY A C 1
ATOM 1550 O O . GLY A 1 187 ? -14.207 -4.972 29.910 1.00 46.84 187 GLY A O 1
ATOM 1551 N N . MET A 1 188 ? -13.335 -3.355 28.623 1.00 46.72 188 MET A N 1
ATOM 1552 C CA . MET A 1 188 ? -11.945 -3.784 28.789 1.00 46.72 188 MET A CA 1
ATOM 1553 C C . MET A 1 188 ? -11.371 -3.399 30.145 1.00 46.72 188 MET A C 1
ATOM 1555 O O . MET A 1 188 ? -10.701 -4.213 30.767 1.00 46.72 188 MET A O 1
ATOM 1559 N N . GLN A 1 189 ? -11.653 -2.183 30.611 1.00 48.16 189 GLN A N 1
ATOM 1560 C CA . GLN A 1 189 ? -11.186 -1.723 31.915 1.00 48.16 189 GLN A CA 1
ATOM 1561 C C . GLN A 1 189 ? -11.835 -2.537 33.048 1.00 48.16 189 GLN A C 1
ATOM 1563 O O . GLN A 1 189 ? -11.166 -2.892 34.010 1.00 48.16 189 GLN A O 1
ATOM 1568 N N . LEU A 1 190 ? -13.105 -2.932 32.898 1.00 44.78 190 LEU A N 1
ATOM 1569 C CA . LEU A 1 190 ? -13.781 -3.882 33.787 1.00 44.78 190 LEU A CA 1
ATOM 1570 C C . LEU A 1 190 ? -13.133 -5.269 33.729 1.00 44.78 190 LEU A C 1
ATOM 1572 O O . LEU A 1 190 ? -12.906 -5.864 34.778 1.00 44.78 190 LEU A O 1
ATOM 1576 N N . TYR A 1 191 ? -12.788 -5.770 32.539 1.00 45.31 191 TYR A N 1
ATOM 1577 C CA . TYR A 1 191 ? -12.095 -7.053 32.396 1.00 45.31 191 TYR A CA 1
ATOM 1578 C C . TYR A 1 191 ? -10.674 -7.029 32.984 1.00 45.31 191 TYR A C 1
ATOM 1580 O O . TYR A 1 191 ? -10.290 -7.952 33.690 1.00 45.31 191 TYR A O 1
ATOM 1588 N N . GLN A 1 192 ? -9.898 -5.967 32.763 1.00 46.12 192 GLN A N 1
ATOM 1589 C CA . GLN A 1 192 ? -8.564 -5.796 33.351 1.00 46.12 192 GLN A CA 1
ATOM 1590 C C . GLN A 1 192 ? -8.637 -5.690 34.878 1.00 46.12 192 GLN A C 1
ATOM 1592 O O . GLN A 1 192 ? -7.903 -6.394 35.570 1.00 46.12 192 GLN A O 1
ATOM 1597 N N . ASN A 1 193 ? -9.586 -4.909 35.408 1.00 51.53 193 ASN A N 1
ATOM 1598 C CA . ASN A 1 193 ? -9.861 -4.845 36.845 1.00 51.53 193 ASN A CA 1
ATOM 1599 C C . ASN A 1 193 ? -10.286 -6.213 37.412 1.00 51.53 193 ASN A C 1
ATOM 1601 O O . ASN A 1 193 ? -9.896 -6.561 38.523 1.00 51.53 193 ASN A O 1
ATOM 1605 N N . TYR A 1 194 ? -11.044 -7.008 36.649 1.00 48.25 194 TYR A N 1
ATOM 1606 C CA . TYR A 1 194 ? -11.442 -8.367 37.024 1.00 48.25 194 TYR A CA 1
ATOM 1607 C C . TYR A 1 194 ? -10.275 -9.369 36.992 1.00 48.25 194 TYR A C 1
ATOM 1609 O O . TYR A 1 194 ? -10.215 -10.259 37.834 1.00 48.25 194 TYR A O 1
ATOM 1617 N N . MET A 1 195 ? -9.340 -9.234 36.045 1.00 41.69 195 MET A N 1
ATOM 1618 C CA . MET A 1 195 ? -8.213 -10.161 35.855 1.00 41.69 195 MET A CA 1
ATOM 1619 C C . MET A 1 195 ? -6.995 -9.846 36.739 1.00 41.69 195 MET A C 1
ATOM 1621 O O . MET A 1 195 ? -6.185 -10.738 36.998 1.00 41.69 195 MET A O 1
ATOM 1625 N N . HIS A 1 196 ? -6.875 -8.613 37.237 1.00 47.81 196 HIS A N 1
ATOM 1626 C CA . HIS A 1 196 ? -5.775 -8.152 38.093 1.00 47.81 196 HIS A CA 1
ATOM 1627 C C . HIS A 1 196 ? -5.484 -9.032 39.332 1.00 47.81 196 HIS A C 1
ATOM 1629 O O . HIS A 1 196 ? -4.310 -9.266 39.624 1.00 47.81 196 HIS A O 1
ATOM 1635 N N . PRO A 1 197 ? -6.488 -9.581 40.048 1.00 48.88 197 PRO A N 1
ATOM 1636 C CA . PRO A 1 197 ? -6.262 -10.469 41.193 1.00 48.88 197 PRO A CA 1
ATOM 1637 C C . PRO A 1 197 ? -5.689 -11.849 40.826 1.00 48.88 197 PRO A C 1
ATOM 1639 O O . PRO A 1 197 ? -5.140 -12.534 41.688 1.00 48.88 197 PRO A O 1
ATOM 1642 N N . TYR A 1 198 ? -5.807 -12.278 39.564 1.00 45.09 198 TYR A N 1
ATOM 1643 C CA . TYR A 1 198 ? -5.492 -13.648 39.141 1.00 45.09 198 TYR A CA 1
ATOM 1644 C C . TYR A 1 198 ? -4.065 -13.828 38.601 1.00 45.09 198 TYR A C 1
ATOM 1646 O O . TYR A 1 198 ? -3.610 -14.960 38.451 1.00 45.09 198 TYR A O 1
ATOM 1654 N N . GLN A 1 199 ? -3.328 -12.743 38.342 1.00 44.62 199 GLN A N 1
ATOM 1655 C CA . GLN A 1 199 ? -1.988 -12.800 37.734 1.00 44.62 199 GLN A CA 1
ATOM 1656 C C . GLN A 1 199 ? -0.825 -12.872 38.749 1.00 44.62 199 GLN A C 1
ATOM 1658 O O . GLN A 1 199 ? 0.330 -12.973 38.346 1.00 44.62 199 GLN A O 1
ATOM 1663 N N . GLY A 1 200 ? -1.099 -12.866 40.062 1.00 43.28 200 GLY A N 1
ATOM 1664 C CA . GLY A 1 200 ? -0.077 -12.674 41.105 1.00 43.28 200 GLY A CA 1
ATOM 1665 C C . GLY A 1 200 ? 0.300 -13.868 41.996 1.00 43.28 200 GLY A C 1
ATOM 1666 O O . GLY A 1 200 ? 1.003 -13.660 42.981 1.00 43.28 200 GLY A O 1
ATOM 1667 N N . ARG A 1 201 ? -0.139 -15.110 41.740 1.00 43.59 201 ARG A N 1
ATOM 1668 C CA . ARG A 1 201 ? 0.209 -16.258 42.612 1.00 43.59 201 ARG A CA 1
ATOM 1669 C C . ARG A 1 201 ? 0.947 -17.367 41.871 1.00 43.59 201 ARG A C 1
ATOM 1671 O O . ARG A 1 201 ? 0.360 -18.342 41.419 1.00 43.59 201 ARG A O 1
ATOM 1678 N N . SER A 1 202 ? 2.267 -17.242 41.812 1.00 39.97 202 SER A N 1
ATOM 1679 C CA . SER A 1 202 ? 3.186 -18.363 41.595 1.00 39.97 202 SER A CA 1
ATOM 1680 C C . SER A 1 202 ? 4.491 -18.077 42.338 1.00 39.97 202 SER A C 1
ATOM 1682 O O . SER A 1 202 ? 5.350 -17.371 41.826 1.00 39.97 202 SER A O 1
ATOM 1684 N N . GLY A 1 203 ? 4.616 -18.595 43.567 1.00 34.59 203 GLY A N 1
ATOM 1685 C CA . GLY A 1 203 ? 5.876 -18.573 44.320 1.00 34.59 203 GLY A CA 1
ATOM 1686 C C . GLY A 1 203 ? 5.740 -18.490 45.846 1.00 34.59 203 GLY A C 1
ATOM 1687 O O . GLY A 1 203 ? 5.554 -17.413 46.390 1.00 34.59 203 GLY A O 1
ATOM 1688 N N . CYS A 1 204 ? 5.956 -19.633 46.503 1.00 27.95 204 CYS A N 1
ATOM 1689 C CA . CYS A 1 204 ? 6.390 -19.820 47.896 1.00 27.95 204 CYS A CA 1
ATOM 1690 C C . CYS A 1 204 ? 5.473 -19.433 49.082 1.00 27.95 204 CYS A C 1
ATOM 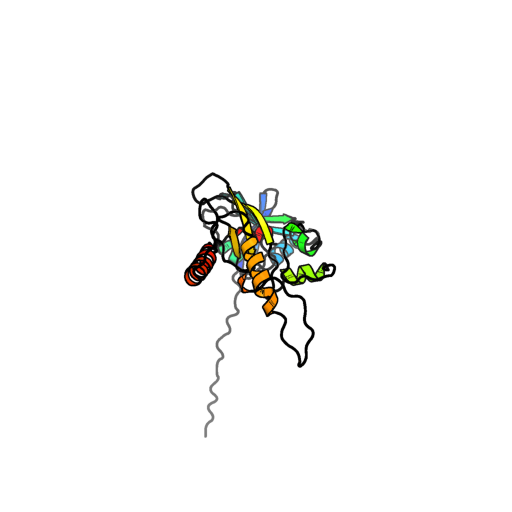1692 O O . CYS A 1 204 ? 4.485 -18.717 48.988 1.00 27.95 204 CYS A O 1
ATOM 1694 N N . SER A 1 205 ? 5.805 -20.054 50.210 1.00 34.88 205 SER A N 1
ATOM 1695 C CA . SER A 1 205 ? 4.966 -20.472 51.331 1.00 34.88 205 SER A CA 1
ATOM 1696 C C . SER A 1 205 ? 4.948 -19.537 52.549 1.00 34.88 205 SER A C 1
ATOM 1698 O O . SER A 1 205 ? 5.899 -18.813 52.810 1.00 34.88 205 SER A O 1
ATOM 1700 N N . SER A 1 206 ? 3.897 -19.734 53.360 1.00 39.41 206 SER A N 1
ATOM 1701 C CA . SER A 1 206 ? 3.768 -19.512 54.816 1.00 39.41 206 SER A CA 1
ATOM 1702 C C . SER A 1 206 ? 3.861 -18.089 55.404 1.00 39.41 206 SER A C 1
ATOM 1704 O O . SER A 1 206 ? 4.919 -17.481 55.458 1.00 39.41 206 SER A O 1
ATOM 1706 N N . GLN A 1 207 ? 2.736 -17.722 56.037 1.00 34.62 207 GLN A N 1
ATOM 1707 C CA . GLN A 1 207 ? 2.525 -16.779 57.152 1.00 34.62 207 GLN A CA 1
ATOM 1708 C C . GLN A 1 207 ? 2.316 -15.278 56.853 1.00 34.62 207 GLN A C 1
ATOM 1710 O O . GLN A 1 207 ? 3.237 -14.494 56.686 1.00 34.62 207 GLN A O 1
ATOM 1715 N N . SER A 1 208 ? 1.029 -14.905 56.930 1.00 42.41 208 SER A N 1
ATOM 1716 C CA . SER A 1 208 ? 0.472 -13.782 57.707 1.00 42.41 208 SER A CA 1
ATOM 1717 C C . SER A 1 208 ? 1.178 -12.419 57.633 1.00 42.41 208 SER A C 1
ATOM 1719 O O . SER A 1 208 ? 1.905 -12.036 58.548 1.00 42.41 208 SER A O 1
ATOM 1721 N N . ILE A 1 209 ? 0.778 -11.607 56.653 1.00 32.28 209 ILE A N 1
ATOM 1722 C CA . ILE A 1 209 ? 0.690 -10.148 56.808 1.00 32.28 209 ILE A CA 1
ATOM 1723 C C . ILE A 1 209 ? -0.686 -9.732 56.282 1.00 32.28 209 ILE A C 1
ATOM 1725 O O . ILE A 1 209 ? -0.991 -9.937 55.111 1.00 32.28 209 ILE A O 1
ATOM 1729 N N . SER A 1 210 ? -1.535 -9.210 57.165 1.00 43.88 210 SER A N 1
ATOM 1730 C CA . SER A 1 210 ? -2.895 -8.755 56.855 1.00 43.88 210 SER A CA 1
ATOM 1731 C C . SER A 1 210 ? -2.874 -7.365 56.202 1.00 43.88 210 SER A C 1
ATOM 1733 O O . SER A 1 210 ? -2.416 -6.429 56.859 1.00 43.88 210 SER A O 1
ATOM 1735 N N . PRO A 1 211 ? -3.420 -7.164 54.985 1.00 33.53 211 PRO A N 1
ATOM 1736 C CA . PRO A 1 211 ? -3.705 -5.834 54.455 1.00 33.53 211 PRO A CA 1
ATOM 1737 C C . PRO A 1 211 ? -5.193 -5.484 54.624 1.00 33.53 211 PRO A C 1
ATOM 1739 O O . PRO A 1 211 ? -6.060 -6.355 54.645 1.00 33.53 211 PRO A O 1
ATOM 1742 N N . MET A 1 212 ? -5.464 -4.188 54.781 1.00 27.78 212 MET A N 1
ATOM 1743 C CA . MET A 1 212 ? -6.753 -3.570 55.111 1.00 27.78 212 MET A CA 1
ATOM 1744 C C . MET A 1 212 ? -8.005 -4.209 54.484 1.00 27.78 212 MET A C 1
ATOM 1746 O O . MET A 1 212 ? -8.127 -4.353 53.270 1.00 27.78 212 MET A O 1
ATOM 1750 N N . ARG A 1 213 ? -9.017 -4.445 55.330 1.00 41.94 213 ARG A N 1
ATOM 1751 C CA . ARG A 1 213 ? -10.419 -4.519 54.900 1.00 41.94 213 ARG A CA 1
ATOM 1752 C C . ARG A 1 213 ? -10.853 -3.135 54.404 1.00 41.94 213 ARG A C 1
ATOM 1754 O O . ARG A 1 213 ? -10.829 -2.206 55.200 1.00 41.94 213 ARG A O 1
ATOM 1761 N N . SER A 1 214 ? -11.332 -3.029 53.163 1.00 39.69 214 SER A N 1
ATOM 1762 C CA . SER A 1 214 ? -12.775 -2.855 52.901 1.00 39.69 214 SER A CA 1
ATOM 1763 C C . SER A 1 214 ? -13.069 -2.470 51.443 1.00 39.69 214 SER A C 1
ATOM 1765 O O . SER A 1 214 ? -13.162 -1.292 51.127 1.00 39.69 214 SER A O 1
ATOM 1767 N N . ILE A 1 215 ? -13.311 -3.460 50.586 1.00 35.00 215 ILE A N 1
ATOM 1768 C CA . ILE A 1 215 ? -14.569 -3.586 49.830 1.00 35.00 215 ILE A CA 1
ATOM 1769 C C . ILE A 1 215 ? -14.804 -5.099 49.791 1.00 35.00 215 ILE A C 1
ATOM 1771 O O . ILE A 1 215 ? -13.993 -5.826 49.227 1.00 35.00 215 ILE A O 1
ATOM 1775 N N . SER A 1 216 ? -15.808 -5.612 50.504 1.00 43.31 216 SER A N 1
ATOM 1776 C CA . SER A 1 216 ? -16.088 -7.053 50.480 1.00 43.31 216 SER A CA 1
ATOM 1777 C C . SER A 1 216 ? -16.434 -7.476 49.053 1.00 43.31 216 SER A C 1
ATOM 1779 O O . SER A 1 216 ? -17.190 -6.764 48.397 1.00 43.31 216 SER A O 1
ATOM 1781 N N . GLU A 1 217 ? -15.970 -8.643 48.605 1.00 41.28 217 GLU A N 1
ATOM 1782 C CA . GLU A 1 217 ? -16.333 -9.255 47.312 1.00 41.28 217 GLU A CA 1
ATOM 1783 C C . GLU A 1 217 ? -17.861 -9.354 47.094 1.00 41.28 217 GLU A C 1
ATOM 1785 O O . GLU A 1 217 ? -18.321 -9.403 45.960 1.00 41.28 217 GLU A O 1
ATOM 1790 N N . ASN A 1 218 ? -18.660 -9.239 48.162 1.00 40.88 218 ASN A N 1
ATOM 1791 C CA . ASN A 1 218 ? -20.121 -9.096 48.127 1.00 40.88 218 ASN A CA 1
ATOM 1792 C C . ASN A 1 218 ? -20.638 -7.727 47.625 1.00 40.88 218 ASN A C 1
ATOM 1794 O O . ASN A 1 218 ? -21.844 -7.504 47.634 1.00 40.88 218 ASN A O 1
ATOM 1798 N N . SER A 1 219 ? -19.765 -6.789 47.247 1.00 45.00 219 SER A N 1
ATOM 1799 C CA . SER A 1 219 ? -20.149 -5.417 46.877 1.00 45.00 219 SER A CA 1
ATOM 1800 C C . SER A 1 219 ? -20.003 -5.109 45.383 1.00 45.00 219 SER A C 1
ATOM 1802 O O . SER A 1 219 ? -20.295 -3.988 44.966 1.00 45.00 219 SER A O 1
ATOM 1804 N N . LEU A 1 220 ? -19.543 -6.074 44.580 1.00 48.44 220 LEU A N 1
ATOM 1805 C CA . LEU A 1 220 ? -19.502 -5.957 43.125 1.00 48.44 220 LEU A CA 1
ATOM 1806 C C . LEU A 1 220 ? -20.831 -6.446 42.551 1.00 48.44 220 LEU A C 1
ATOM 1808 O O . LEU A 1 220 ? -21.239 -7.579 42.796 1.00 48.44 220 LEU A O 1
ATOM 1812 N N . VAL A 1 221 ? -21.502 -5.589 41.786 1.00 54.16 221 VAL A N 1
ATOM 1813 C CA . VAL A 1 221 ? -22.794 -5.898 41.172 1.00 54.16 221 VAL A CA 1
ATOM 1814 C C . VAL A 1 221 ? -22.728 -5.671 39.667 1.00 54.16 221 VAL A C 1
ATOM 1816 O O . VAL A 1 221 ? -22.178 -4.670 39.202 1.00 54.16 221 VAL A O 1
ATOM 1819 N N . ALA A 1 222 ? -23.268 -6.608 38.891 1.00 59.12 222 ALA A N 1
ATOM 1820 C CA . ALA A 1 222 ? -23.404 -6.428 37.453 1.00 59.12 222 ALA A CA 1
ATOM 1821 C C . ALA A 1 222 ? -24.439 -5.322 37.199 1.00 59.12 222 ALA A C 1
ATOM 1823 O O . ALA A 1 222 ? -25.505 -5.329 37.806 1.00 59.12 222 ALA A O 1
ATOM 1824 N N . MET A 1 223 ? -24.128 -4.345 36.348 1.00 61.12 223 MET A N 1
ATOM 1825 C CA . MET A 1 223 ? -25.053 -3.259 36.007 1.00 61.12 223 MET A CA 1
ATOM 1826 C C . MET A 1 223 ? -25.425 -3.309 34.530 1.00 61.12 223 MET A C 1
ATOM 1828 O O . MET A 1 223 ? -24.568 -3.488 33.669 1.00 61.12 223 MET A O 1
ATOM 1832 N N . ASP A 1 224 ? -26.711 -3.118 34.257 1.00 58.56 224 ASP A N 1
ATOM 1833 C CA . ASP A 1 224 ? -27.299 -3.064 32.925 1.00 58.56 224 ASP A CA 1
ATOM 1834 C C . ASP A 1 224 ? -27.604 -1.607 32.544 1.00 58.56 224 ASP A C 1
ATOM 1836 O O . ASP A 1 224 ? -28.305 -0.888 33.266 1.00 58.56 224 ASP A O 1
ATOM 1840 N N . PHE A 1 225 ? -27.080 -1.186 31.391 1.00 61.94 225 PHE A N 1
ATOM 1841 C CA . PHE A 1 225 ? -27.267 0.145 30.802 1.00 61.94 225 PHE A CA 1
ATOM 1842 C C . PHE A 1 225 ? -28.082 0.112 29.498 1.00 61.94 225 PHE A C 1
ATOM 1844 O O . PHE A 1 225 ? -28.127 1.105 28.775 1.00 61.94 225 PHE A O 1
ATOM 1851 N N . SER A 1 226 ? -28.689 -1.025 29.147 1.00 49.06 226 SER A N 1
ATOM 1852 C CA . SER A 1 226 ? -29.423 -1.197 27.886 1.00 49.06 226 SER A CA 1
ATOM 1853 C C . SER A 1 226 ? -30.782 -0.475 27.837 1.00 49.06 226 SER A C 1
ATOM 1855 O O . SER A 1 226 ? -31.317 -0.274 26.748 1.00 49.06 226 SER A O 1
ATOM 1857 N N . GLY A 1 227 ? -31.327 -0.046 28.985 1.00 56.22 227 GLY A N 1
ATOM 1858 C CA . GLY A 1 227 ? -32.599 0.684 29.103 1.00 56.22 227 GLY A CA 1
ATOM 1859 C C . GLY A 1 227 ? -32.464 2.197 29.354 1.00 56.22 227 GLY A C 1
ATOM 1860 O O . GLY A 1 227 ? -31.370 2.732 29.492 1.00 56.22 227 GLY A O 1
ATOM 1861 N N . GLN A 1 228 ? -33.599 2.905 29.475 1.00 44.16 228 GLN A N 1
ATOM 1862 C CA . GLN A 1 228 ? -33.640 4.348 29.809 1.00 44.16 228 GLN A CA 1
ATOM 1863 C C . GLN A 1 228 ? -33.160 4.681 31.236 1.00 44.16 228 GLN A C 1
ATOM 1865 O O . GLN A 1 228 ? -32.884 5.842 31.537 1.00 44.16 228 GLN A O 1
ATOM 1870 N N . LYS A 1 229 ? -33.073 3.685 32.123 1.00 44.59 229 LYS A N 1
ATOM 1871 C CA . LYS A 1 229 ? -32.600 3.824 33.504 1.00 44.59 229 LYS A CA 1
ATOM 1872 C C . LYS A 1 229 ? -31.647 2.672 33.804 1.00 44.59 229 LYS A C 1
ATOM 1874 O O . LYS A 1 229 ? -31.977 1.528 33.496 1.00 44.59 229 LYS A O 1
ATOM 1879 N N . SER A 1 230 ? -30.482 2.972 34.378 1.00 55.06 230 SER A N 1
ATOM 1880 C CA . SER A 1 230 ? -29.533 1.938 34.797 1.00 55.06 230 SER A CA 1
ATOM 1881 C C . SER A 1 230 ? -30.140 1.086 35.910 1.00 55.06 230 SER A C 1
ATOM 1883 O O . SER A 1 230 ? -30.843 1.598 36.789 1.00 55.06 230 SER A O 1
ATOM 1885 N N . ARG A 1 231 ? -29.875 -0.222 35.870 1.00 72.69 231 ARG A N 1
ATOM 1886 C CA . ARG A 1 231 ? -30.310 -1.165 36.907 1.00 72.69 231 ARG A CA 1
ATOM 1887 C C . ARG A 1 231 ? -29.186 -2.115 37.290 1.00 72.69 231 ARG A C 1
ATOM 1889 O O . ARG A 1 231 ? -28.291 -2.387 36.495 1.00 72.69 231 ARG A O 1
ATOM 1896 N N . VAL A 1 232 ? -29.268 -2.636 38.504 1.00 71.06 232 VAL A N 1
ATOM 1897 C CA . VAL A 1 232 ? -28.400 -3.709 38.983 1.00 71.06 232 VAL A CA 1
ATOM 1898 C C . VAL A 1 232 ? -28.991 -5.055 38.546 1.00 71.06 232 VAL A C 1
ATOM 1900 O O . VAL A 1 232 ? -30.187 -5.287 38.711 1.00 71.06 232 VAL A O 1
ATOM 1903 N N . ILE A 1 233 ? -28.168 -5.921 37.956 1.00 69.31 233 ILE A N 1
ATOM 1904 C CA . ILE A 1 233 ? -28.496 -7.303 37.603 1.00 69.31 233 ILE A CA 1
ATOM 1905 C C . ILE A 1 233 ? -28.211 -8.170 38.831 1.00 69.31 233 ILE A C 1
ATOM 1907 O O . ILE A 1 233 ? -27.059 -8.464 39.150 1.00 69.31 233 ILE A O 1
ATOM 1911 N N . GLU A 1 234 ? -29.270 -8.571 39.526 1.00 67.75 234 GLU A N 1
ATOM 1912 C CA . GLU A 1 234 ? -29.168 -9.399 40.734 1.00 67.75 234 GLU A CA 1
ATOM 1913 C C . GLU A 1 234 ? -29.038 -10.894 40.415 1.00 67.75 234 GLU A C 1
ATOM 1915 O O . GLU A 1 234 ? -28.478 -11.650 41.205 1.00 67.75 234 GLU A O 1
ATOM 1920 N N . ASN A 1 235 ? -29.533 -11.335 39.252 1.00 69.69 235 ASN A N 1
ATOM 1921 C CA . ASN A 1 235 ? -29.513 -12.737 38.849 1.00 69.69 235 ASN A CA 1
ATOM 1922 C C . ASN A 1 235 ? -28.170 -13.104 38.177 1.00 69.69 235 ASN A C 1
ATOM 1924 O O . ASN A 1 235 ? -27.883 -12.619 37.079 1.00 69.69 235 ASN A O 1
ATOM 1928 N N . PRO A 1 236 ? -27.366 -14.018 38.752 1.00 59.59 236 PRO A N 1
ATOM 1929 C CA . PRO A 1 236 ? -26.071 -14.404 38.182 1.00 59.59 236 PRO A CA 1
ATOM 1930 C C . PRO A 1 236 ? -26.159 -15.039 36.787 1.00 59.59 236 PRO A C 1
ATOM 1932 O O . PRO A 1 236 ? -25.254 -14.881 35.969 1.00 59.59 236 PRO A O 1
ATOM 1935 N N . THR A 1 237 ? -27.256 -15.739 36.488 1.00 64.19 237 THR A N 1
ATOM 1936 C CA . THR A 1 237 ? -27.470 -16.391 35.183 1.00 64.19 237 THR A CA 1
ATOM 1937 C C . THR A 1 237 ? -27.774 -15.359 34.100 1.00 64.19 237 THR A C 1
ATOM 1939 O O . THR A 1 237 ? -27.317 -15.483 32.963 1.00 64.19 237 THR A O 1
ATOM 1942 N N . GLU A 1 238 ? -28.511 -14.309 34.462 1.00 67.62 238 GLU A N 1
ATOM 1943 C CA . GLU A 1 238 ? -28.770 -13.157 33.598 1.00 67.62 238 GLU A CA 1
ATOM 1944 C C . GLU A 1 238 ? -27.470 -12.394 33.329 1.00 67.62 238 GLU A C 1
ATOM 1946 O O . GLU A 1 238 ? -27.157 -12.122 32.175 1.00 67.62 238 GLU A O 1
ATOM 1951 N N . ALA A 1 239 ? -26.661 -12.144 34.365 1.00 64.25 239 ALA A N 1
ATOM 1952 C CA . ALA A 1 239 ? -25.364 -11.484 34.220 1.00 64.25 239 ALA A CA 1
ATOM 1953 C C . ALA A 1 239 ? -24.422 -12.256 33.278 1.00 64.25 239 ALA A C 1
ATOM 1955 O O . ALA A 1 239 ? -23.784 -11.655 32.414 1.00 64.25 239 ALA A O 1
ATOM 1956 N N . LEU A 1 240 ? -24.378 -13.589 33.394 1.00 54.22 240 LEU A N 1
ATOM 1957 C CA . LEU A 1 240 ? -23.605 -14.442 32.491 1.00 54.22 240 LEU A CA 1
ATOM 1958 C C . LEU A 1 240 ? -24.142 -14.383 31.054 1.00 54.22 240 LEU A C 1
ATOM 1960 O O . LEU A 1 240 ? -23.361 -14.285 30.112 1.00 54.22 240 LEU A O 1
ATOM 1964 N N . SER A 1 241 ? -25.463 -14.407 30.885 1.00 63.50 241 SER A N 1
ATOM 1965 C CA . SER A 1 241 ? -26.104 -14.346 29.567 1.00 63.50 241 SER A CA 1
ATOM 1966 C C . SER A 1 241 ? -25.835 -13.011 28.872 1.00 63.50 241 SER A C 1
ATOM 1968 O O . SER A 1 241 ? -25.444 -13.004 27.709 1.00 63.50 241 SER A O 1
ATOM 1970 N N . VAL A 1 242 ? -25.939 -11.895 29.600 1.00 60.84 242 VAL A N 1
ATOM 1971 C CA . VAL A 1 242 ? -25.627 -10.546 29.104 1.00 60.84 242 VAL A CA 1
ATOM 1972 C C . VAL A 1 242 ? -24.144 -10.416 28.756 1.00 60.84 242 VAL A C 1
ATOM 1974 O O . VAL A 1 242 ? -23.812 -9.868 27.710 1.00 60.84 242 VAL A O 1
ATOM 1977 N N . ALA A 1 243 ? -23.240 -10.959 29.577 1.00 57.91 243 ALA A N 1
ATOM 1978 C CA . ALA A 1 243 ? -21.808 -10.955 29.279 1.00 57.91 243 ALA A CA 1
ATOM 1979 C C . ALA A 1 243 ? -21.472 -11.766 28.013 1.00 57.91 243 ALA A C 1
ATOM 1981 O O . ALA A 1 243 ? -20.648 -11.341 27.200 1.00 57.91 243 ALA A O 1
ATOM 1982 N N . VAL A 1 244 ? -22.127 -12.917 27.822 1.00 54.34 244 VAL A N 1
ATOM 1983 C CA . VAL A 1 244 ? -21.991 -13.743 26.613 1.00 54.34 244 VAL A CA 1
ATOM 1984 C C . VAL A 1 244 ? -22.572 -13.022 25.396 1.00 54.34 244 VAL A C 1
ATOM 1986 O O . VAL A 1 244 ? -21.919 -12.973 24.356 1.00 54.34 244 VAL A O 1
ATOM 1989 N N . GLU A 1 245 ? -23.758 -12.427 25.515 1.00 56.28 245 GLU A N 1
ATOM 1990 C CA . GLU A 1 245 ? -24.425 -11.697 24.436 1.00 56.28 245 GLU A CA 1
ATOM 1991 C C . GLU A 1 245 ? -23.649 -10.440 24.028 1.00 56.28 245 GLU A C 1
ATOM 1993 O O . GLU A 1 245 ? -23.413 -10.238 22.837 1.00 56.28 245 GLU A O 1
ATOM 1998 N N . GLU A 1 246 ? -23.160 -9.642 24.984 1.00 54.00 246 GLU A N 1
ATOM 1999 C CA . GLU A 1 246 ? -22.258 -8.531 24.681 1.00 54.00 246 GLU A CA 1
ATOM 2000 C C . GLU A 1 246 ? -20.996 -9.058 24.000 1.00 54.00 246 GLU A C 1
ATOM 2002 O O . GLU A 1 246 ? -20.660 -8.569 22.925 1.00 54.00 246 GLU A O 1
ATOM 2007 N N . GLY A 1 247 ? -20.364 -10.111 24.540 1.00 47.44 247 GLY A N 1
ATOM 2008 C CA . GLY A 1 247 ? -19.219 -10.820 23.951 1.00 47.44 247 GLY A CA 1
ATOM 2009 C C . GLY A 1 247 ? -19.419 -11.247 22.488 1.00 47.44 247 GLY A C 1
ATOM 2010 O O . GLY A 1 247 ? -18.477 -11.209 21.689 1.00 47.44 247 GLY A O 1
ATOM 2011 N N . LEU A 1 248 ? -20.648 -11.616 22.120 1.00 41.84 248 LEU A N 1
ATOM 2012 C CA . LEU A 1 248 ? -21.054 -11.946 20.753 1.00 41.84 248 LEU A CA 1
ATOM 2013 C C . LEU A 1 248 ? -21.351 -10.693 19.911 1.00 41.84 248 LEU A C 1
ATOM 2015 O O . LEU A 1 248 ? -20.980 -10.661 18.737 1.00 41.84 248 LEU A O 1
ATOM 2019 N N . ALA A 1 249 ? -21.933 -9.643 20.499 1.00 44.50 249 ALA A N 1
ATOM 2020 C CA . ALA A 1 249 ? -22.195 -8.355 19.850 1.00 44.50 249 ALA A CA 1
ATOM 2021 C C . ALA A 1 249 ? -20.911 -7.613 19.429 1.00 44.50 249 ALA A C 1
ATOM 2023 O O . ALA A 1 249 ? -20.944 -6.802 18.504 1.00 44.50 249 ALA A O 1
ATOM 2024 N N . TRP A 1 250 ? -19.756 -7.947 20.020 1.00 43.09 250 TRP A N 1
ATOM 2025 C CA . TRP A 1 250 ? -18.432 -7.486 19.570 1.00 43.09 250 TRP A CA 1
ATOM 2026 C C . TRP A 1 250 ? -17.998 -8.043 18.199 1.00 43.09 250 TRP A C 1
ATOM 2028 O O . TRP A 1 250 ? -16.881 -7.771 17.751 1.00 43.09 250 TRP A O 1
ATOM 2038 N N . ARG A 1 251 ? -18.828 -8.830 17.502 1.00 42.59 251 ARG A N 1
ATOM 2039 C CA . ARG A 1 251 ? -18.453 -9.461 16.230 1.00 42.59 251 ARG A CA 1
ATOM 2040 C C . ARG A 1 251 ? -19.193 -8.869 15.036 1.00 42.59 251 ARG A C 1
ATOM 2042 O O . ARG A 1 251 ? -20.167 -9.427 14.550 1.00 42.59 251 ARG A O 1
ATOM 2049 N N . VAL A 1 252 ? -18.593 -7.838 14.451 1.00 40.25 252 VAL A N 1
ATOM 2050 C CA . VAL A 1 252 ? -18.596 -7.677 12.993 1.00 40.25 252 VAL A CA 1
ATOM 2051 C C . VAL A 1 252 ? -17.138 -7.591 12.566 1.00 40.25 252 VAL A C 1
ATOM 2053 O O . VAL A 1 252 ? -16.516 -6.536 12.653 1.00 40.25 252 VAL A O 1
ATOM 2056 N N . LYS A 1 253 ? -16.564 -8.728 12.149 1.00 35.03 253 LYS A N 1
ATOM 2057 C CA . LYS A 1 253 ? -15.303 -8.715 11.402 1.00 35.03 253 LYS A CA 1
ATOM 2058 C C . LYS A 1 253 ? -15.593 -7.977 10.109 1.00 35.03 253 LYS A C 1
ATOM 2060 O O . LYS A 1 253 ? -16.298 -8.519 9.260 1.00 35.03 253 LYS A O 1
ATOM 2065 N N . ILE A 1 254 ? -15.065 -6.770 9.959 1.00 37.97 254 ILE A N 1
ATOM 2066 C CA . ILE A 1 254 ? -15.039 -6.160 8.642 1.00 37.97 254 ILE A CA 1
ATOM 2067 C C . ILE A 1 254 ? -13.676 -6.454 8.032 1.00 37.97 254 ILE A C 1
ATOM 2069 O O . ILE A 1 254 ? -12.651 -5.954 8.494 1.00 37.97 254 ILE A O 1
ATOM 2073 N N . SER A 1 255 ? -13.665 -7.316 7.018 1.00 29.44 255 SER A N 1
ATOM 2074 C CA . SER A 1 255 ? -12.499 -7.504 6.162 1.00 29.44 255 SER A CA 1
ATOM 2075 C C . SER A 1 255 ? -12.314 -6.225 5.356 1.00 29.44 255 SER A C 1
ATOM 2077 O O . SER A 1 255 ? -12.970 -6.035 4.337 1.00 29.44 255 SER A O 1
ATOM 2079 N N . PHE A 1 256 ? -11.460 -5.319 5.827 1.00 33.12 256 PHE A N 1
ATOM 2080 C CA . PHE A 1 256 ? -11.088 -4.139 5.059 1.00 33.12 256 PHE A CA 1
ATOM 2081 C C . PHE A 1 256 ? -9.591 -4.122 4.768 1.00 33.12 256 PHE A C 1
ATOM 2083 O O . PHE A 1 256 ? -8.755 -3.991 5.658 1.00 33.12 256 PHE A O 1
ATOM 2090 N N . MET A 1 257 ? -9.305 -4.149 3.467 1.00 29.31 257 MET A N 1
ATOM 2091 C CA . MET A 1 257 ? -8.030 -3.863 2.804 1.00 29.31 257 MET A CA 1
ATOM 2092 C C . MET A 1 257 ? -7.455 -2.475 3.174 1.00 29.31 257 MET A C 1
ATOM 2094 O O . MET A 1 257 ? -6.268 -2.229 3.006 1.00 29.31 257 MET A O 1
ATOM 2098 N N . PHE A 1 258 ? -8.275 -1.592 3.759 1.00 27.28 258 PHE A N 1
ATOM 2099 C CA . PHE A 1 258 ? -7.906 -0.233 4.172 1.00 27.28 258 PHE A CA 1
ATOM 2100 C C . PHE A 1 258 ? -6.935 -0.151 5.355 1.00 27.28 258 PHE A C 1
ATOM 2102 O O . PHE A 1 258 ? -6.213 0.834 5.460 1.00 27.28 258 PHE A O 1
ATOM 2109 N N . PHE A 1 259 ? -6.876 -1.149 6.243 1.00 27.06 259 PHE A N 1
ATOM 2110 C CA . PHE A 1 259 ? -5.942 -1.071 7.377 1.00 27.06 259 PHE A CA 1
ATOM 2111 C C . PHE A 1 259 ? -4.493 -1.371 6.994 1.00 27.06 259 PHE A C 1
ATOM 2113 O O . PHE A 1 259 ? -3.591 -0.892 7.670 1.00 27.06 259 PHE A O 1
ATOM 2120 N N . LYS A 1 260 ? -4.263 -2.067 5.870 1.00 29.72 260 LYS A N 1
ATOM 2121 C CA . LYS A 1 260 ? -2.914 -2.213 5.304 1.00 29.72 260 LYS A CA 1
ATOM 2122 C C . LYS A 1 260 ? -2.350 -0.851 4.855 1.00 29.72 260 LYS A C 1
ATOM 2124 O O . LYS A 1 260 ? -1.154 -0.655 4.950 1.00 29.72 260 LYS A O 1
ATOM 2129 N N . ILE A 1 261 ? -3.212 0.103 4.469 1.00 31.97 261 ILE A N 1
ATOM 2130 C CA . ILE A 1 261 ? -2.832 1.463 4.024 1.00 31.97 261 ILE A CA 1
ATOM 2131 C C . ILE A 1 261 ? -2.444 2.386 5.195 1.00 31.97 261 ILE A C 1
ATOM 2133 O O . ILE A 1 261 ? -1.698 3.336 5.000 1.00 31.97 261 ILE A O 1
ATOM 2137 N N . PHE A 1 262 ? -2.941 2.134 6.412 1.00 27.22 262 PHE A N 1
ATOM 2138 C CA . PHE A 1 262 ? -2.659 2.985 7.581 1.00 27.22 262 PHE A CA 1
ATOM 2139 C C . PHE A 1 262 ? -1.587 2.426 8.524 1.00 27.22 262 PHE A C 1
ATOM 2141 O O . PHE A 1 262 ? -1.236 3.089 9.497 1.00 27.22 262 PHE A O 1
ATOM 2148 N N . MET A 1 263 ? -1.089 1.213 8.275 1.00 28.39 263 MET A N 1
ATOM 2149 C CA . MET A 1 263 ? -0.144 0.538 9.169 1.00 28.39 263 MET A CA 1
ATOM 2150 C C . MET A 1 263 ? 1.143 0.042 8.518 1.00 28.39 263 MET A C 1
ATOM 2152 O O . MET A 1 263 ? 1.915 -0.644 9.189 1.00 28.39 263 MET A O 1
ATOM 2156 N N . MET A 1 264 ? 1.400 0.412 7.264 1.00 34.53 264 MET A N 1
ATOM 2157 C CA . MET A 1 264 ? 2.704 0.253 6.617 1.00 34.53 264 MET A CA 1
ATOM 2158 C C . MET A 1 264 ? 3.005 1.507 5.803 1.00 34.53 264 MET A C 1
ATOM 2160 O O . MET A 1 264 ? 2.156 1.880 4.963 1.00 34.53 264 MET A O 1
#

Foldseek 3Di:
DDDDPDDDDDPPPPPPPQDWDWAWEAEPVRDIDIDTDGQQDFQQNVQVVVCVVVVHDPPVQKFKKKAQVVVRDIATRDRNDGVNVVVVPDDPPRPIHIYIDGHPCPCVCVVCVPPLDDPVFWAFPDPPVDDQDSVNSVCQCPDPPHHIKGKDWDWDDDPPDPDTDTWIWIQDPVAIFTDPPHPPPVVVVVVCVVCVVVPPDDDDDDDDDDDDDDDPPVNDFQWDPPDPDIDTDPDPVVSVVVNVVVVVVRDDHDPDPVVVRVSD